Protein AF-A0A534MFQ1-F1 (afdb_monomer_lite)

Sequence (371 aa):
MPVDTELVPIENPSALNVILGQTHFIKTAEDVHEALVGAVPGIHFGVAFCEASGPCLVRVEGNAQDLKSLAAKNALAVGAGHFFIVFLRDAFPINVLRALRDVPEVVTIFAATANPVDVVVAKTPRGRGVLGVVDGERTKGVEGTKEREDRIAFLRKIDFGCPQPNPKAGHPDGWGIACIGAEGEFYVRGPGKATADPRYEEFVRRLARICSPPLLLVAHLRYASKKDTIQEQYSHPFRREVDGRVTFFAHNGEIEGFGLREGKIDTQFIYDRFLDSLGTEARPLPEFKQAVAKAKAAIDTEFPRKVESYTFLMLDGNRLIAHRDARTCVPYYTLHETATEDMRLVCSEVLPTLPGRWRMLRNGEFFEVPS

Radius of gyration: 25.24 Å; chains: 1; bounding box: 67×46×64 Å

Secondary structure (DSSP, 8-state):
---EEEEEEPP-TT--EEEEEE--STTHHHHHHHHHHHHSTT-EEEEEEE--STT--EEEEES-HHHHHHHHHHHHHH--TTEEEEEEESS-HHHHHHHHHHSTT--EEEEEESS-EEEEEEEETTEEEEEEEEESPPP-----HHHHHHHHHHHTT---SS--S--SSS-SS-EEEEEEETTEEEEEEESS-GGG-HHHHHHHHHHHHHPPSSEEEEEEEPPPSSGGG-SGGGPSSEEEEETTEEEEEEEE--BTT---BTTB-HHHHHHHHHHHHH-SSPPPHHHHHHHHHHHHHHHHHHSTTTB-B-EEEEEESSEEEEE--BSS-TTTS--EEEE-SS-EEEESS--TTS-S--EEPPTT-EEEEE-

Structure (mmCIF, N/CA/C/O backbone):
data_AF-A0A534MFQ1-F1
#
_entry.id   AF-A0A534MFQ1-F1
#
loop_
_atom_site.group_PDB
_atom_site.id
_atom_site.type_symbol
_atom_site.label_atom_id
_atom_site.label_alt_id
_atom_site.label_comp_id
_atom_site.label_asym_id
_atom_site.label_entity_id
_atom_site.label_seq_id
_atom_site.pdbx_PDB_ins_code
_atom_site.Cartn_x
_atom_site.Cartn_y
_atom_site.Cartn_z
_atom_site.occupancy
_atom_site.B_iso_or_equiv
_atom_site.auth_seq_id
_atom_site.auth_comp_id
_atom_site.auth_asym_id
_atom_site.auth_atom_id
_atom_site.pdbx_PDB_model_num
ATOM 1 N N . MET A 1 1 ? 40.618 7.845 -23.929 1.00 65.69 1 MET A N 1
ATOM 2 C CA . MET A 1 1 ? 40.328 6.986 -25.098 1.00 65.69 1 MET A CA 1
ATOM 3 C C . MET A 1 1 ? 38.873 7.204 -25.477 1.00 65.69 1 MET A C 1
ATOM 5 O O . MET A 1 1 ? 38.075 7.297 -24.549 1.00 65.69 1 MET A O 1
ATOM 9 N N . PRO A 1 2 ? 38.525 7.349 -26.766 1.00 81.62 2 PRO A N 1
ATOM 10 C CA . PRO A 1 2 ? 37.124 7.373 -27.182 1.00 81.62 2 PRO A CA 1
ATOM 11 C C . PRO A 1 2 ? 36.458 6.038 -26.815 1.00 81.62 2 PRO A C 1
ATOM 13 O O . PRO A 1 2 ? 37.091 4.987 -26.913 1.00 81.62 2 PRO A O 1
ATOM 16 N N . VAL A 1 3 ? 35.212 6.096 -26.347 1.00 87.25 3 VAL A N 1
ATOM 17 C CA . VAL A 1 3 ? 34.389 4.924 -26.021 1.00 87.25 3 VAL A CA 1
ATOM 18 C C . VAL A 1 3 ? 33.304 4.832 -27.086 1.00 87.25 3 VAL A C 1
ATOM 20 O O . VAL A 1 3 ? 32.609 5.819 -27.314 1.00 87.25 3 VAL A O 1
ATOM 23 N N . ASP A 1 4 ? 33.196 3.682 -27.751 1.00 95.19 4 ASP A N 1
ATOM 24 C CA . ASP A 1 4 ? 32.145 3.430 -28.742 1.00 95.19 4 ASP A CA 1
ATOM 25 C C . ASP A 1 4 ? 30.795 3.266 -28.034 1.00 95.19 4 ASP A C 1
ATOM 27 O O . ASP A 1 4 ? 30.721 2.607 -26.991 1.00 95.19 4 ASP A O 1
ATOM 31 N N . THR A 1 5 ? 29.740 3.872 -28.574 1.00 97.25 5 THR A N 1
ATOM 32 C CA . THR A 1 5 ? 28.397 3.837 -27.989 1.00 97.25 5 THR A CA 1
ATOM 33 C C . THR A 1 5 ? 27.366 3.392 -29.012 1.00 97.25 5 THR A C 1
ATOM 35 O O . THR A 1 5 ? 27.445 3.721 -30.192 1.00 97.25 5 THR A O 1
ATOM 38 N N . GLU A 1 6 ? 26.360 2.653 -28.552 1.00 97.38 6 GLU A N 1
ATOM 39 C CA . GLU A 1 6 ? 25.198 2.304 -29.364 1.00 97.38 6 GLU A CA 1
ATOM 40 C C . GLU A 1 6 ? 23.894 2.471 -28.587 1.00 97.38 6 GLU A C 1
ATOM 42 O O . GLU A 1 6 ? 23.881 2.437 -27.355 1.00 97.38 6 GLU A O 1
ATOM 47 N N . LEU A 1 7 ? 22.799 2.625 -29.327 1.00 98.25 7 LEU A N 1
ATOM 48 C CA . LEU A 1 7 ? 21.447 2.596 -28.787 1.00 98.25 7 LEU A CA 1
ATOM 49 C C . LEU A 1 7 ? 20.872 1.196 -28.981 1.00 98.25 7 LEU A C 1
ATOM 51 O O . LEU A 1 7 ? 20.828 0.692 -30.103 1.00 98.25 7 LEU A O 1
ATOM 55 N N . VAL A 1 8 ? 20.443 0.575 -27.885 1.00 98.56 8 VAL A N 1
ATOM 56 C CA . VAL A 1 8 ? 19.755 -0.716 -27.898 1.00 98.56 8 VAL A CA 1
ATOM 57 C C . VAL A 1 8 ? 18.279 -0.482 -27.571 1.00 98.56 8 VAL A C 1
ATOM 59 O O . VAL A 1 8 ? 17.970 -0.221 -26.405 1.00 98.56 8 VAL A O 1
ATOM 62 N N . PRO A 1 9 ? 17.367 -0.563 -28.555 1.00 98.25 9 PRO A N 1
ATOM 63 C CA . PRO A 1 9 ? 15.939 -0.419 -28.306 1.00 98.25 9 PRO A CA 1
ATOM 64 C C . PRO A 1 9 ? 15.411 -1.604 -27.498 1.00 98.25 9 PRO A C 1
ATOM 66 O O . PRO A 1 9 ? 15.711 -2.761 -27.804 1.00 98.25 9 PRO A O 1
ATOM 69 N N . ILE A 1 10 ? 14.602 -1.319 -26.479 1.00 98.50 10 ILE A N 1
ATOM 70 C CA . ILE A 1 10 ? 13.896 -2.352 -25.722 1.00 98.50 10 ILE A CA 1
ATOM 71 C C . ILE A 1 10 ? 12.629 -2.742 -26.479 1.00 98.50 10 ILE A C 1
ATOM 73 O O . ILE A 1 10 ? 11.708 -1.946 -26.664 1.00 98.50 10 ILE A O 1
ATOM 77 N N . GLU A 1 11 ? 12.561 -4.001 -26.896 1.00 97.81 11 GLU A N 1
ATOM 78 C CA . GLU A 1 11 ? 11.373 -4.560 -27.519 1.00 97.81 11 GLU A CA 1
ATOM 79 C C . GLU A 1 11 ? 10.247 -4.700 -26.492 1.00 97.81 11 GLU A C 1
ATOM 81 O O . GLU A 1 11 ? 10.368 -5.442 -25.513 1.00 97.81 11 GLU A O 1
ATOM 86 N N . ASN A 1 12 ? 9.132 -4.014 -26.746 1.00 96.31 12 ASN A N 1
ATOM 87 C CA . ASN A 1 12 ? 7.954 -4.021 -25.884 1.00 96.31 12 ASN A CA 1
ATOM 88 C C . ASN A 1 12 ? 6.653 -3.892 -26.708 1.00 96.31 12 ASN A C 1
ATOM 90 O O . ASN A 1 12 ? 6.006 -2.843 -26.697 1.00 96.31 12 ASN A O 1
ATOM 94 N N . PRO A 1 13 ? 6.260 -4.937 -27.461 1.00 89.44 13 PRO A N 1
ATOM 95 C CA . PRO A 1 13 ? 5.162 -4.853 -28.433 1.00 89.44 13 PRO A CA 1
ATOM 96 C C . PRO A 1 13 ? 3.790 -4.594 -27.797 1.00 89.44 13 PRO A C 1
ATOM 98 O O . PRO A 1 13 ? 2.901 -4.061 -28.454 1.00 89.44 13 PRO A O 1
ATOM 101 N N . SER A 1 14 ? 3.620 -4.953 -26.524 1.00 89.38 14 SER A N 1
ATOM 102 C CA . SER A 1 14 ? 2.355 -4.814 -25.795 1.00 89.38 14 SER A CA 1
ATOM 103 C C . SER A 1 14 ? 2.313 -3.581 -24.887 1.00 89.38 14 SER A C 1
ATOM 105 O O . SER A 1 14 ? 1.421 -3.499 -24.048 1.00 89.38 14 SER A O 1
ATOM 107 N N . ALA A 1 15 ? 3.276 -2.656 -25.020 1.00 93.00 15 ALA A N 1
ATOM 108 C CA . ALA A 1 15 ? 3.396 -1.455 -24.185 1.00 93.00 15 ALA A CA 1
ATOM 109 C C . ALA A 1 15 ? 3.290 -1.760 -22.675 1.00 93.00 15 ALA A C 1
ATOM 111 O O . ALA A 1 15 ? 2.618 -1.064 -21.913 1.00 93.00 15 ALA A O 1
ATOM 112 N N . LEU A 1 16 ? 3.932 -2.850 -22.248 1.00 95.88 16 LEU A N 1
ATOM 113 C CA . LEU A 1 16 ? 3.992 -3.263 -20.850 1.00 95.88 16 LEU A CA 1
ATOM 114 C C . LEU A 1 16 ? 4.840 -2.279 -20.048 1.00 95.88 16 LEU A C 1
ATOM 116 O O . LEU A 1 16 ? 5.741 -1.638 -20.586 1.00 95.88 16 LEU A O 1
ATOM 120 N N . ASN A 1 17 ? 4.618 -2.212 -18.741 1.00 96.69 17 ASN A N 1
ATOM 121 C CA . ASN A 1 17 ? 5.545 -1.490 -17.882 1.00 96.69 17 ASN A CA 1
ATOM 122 C C . ASN A 1 17 ? 6.873 -2.257 -17.799 1.00 96.69 17 ASN A C 1
ATOM 124 O O . ASN A 1 17 ? 6.887 -3.455 -17.508 1.00 96.69 17 ASN A O 1
ATOM 128 N N . VAL A 1 18 ? 7.983 -1.559 -18.025 1.00 98.38 18 VAL A N 1
ATOM 129 C CA . VAL A 1 18 ? 9.346 -2.081 -17.961 1.00 98.38 18 VAL A CA 1
ATOM 130 C C . VAL A 1 18 ? 10.181 -1.278 -16.968 1.00 98.38 18 VAL A C 1
ATOM 132 O O . VAL A 1 18 ? 10.099 -0.052 -16.915 1.00 98.38 18 VAL A O 1
ATOM 135 N N . ILE A 1 19 ? 10.989 -1.971 -16.168 1.00 98.75 19 ILE A N 1
ATOM 136 C CA . ILE A 1 19 ? 11.953 -1.385 -15.234 1.00 98.75 19 ILE A CA 1
ATOM 137 C C . ILE A 1 19 ? 13.342 -1.867 -15.629 1.00 98.75 19 ILE A C 1
ATOM 139 O O . ILE A 1 19 ? 13.549 -3.065 -15.807 1.00 98.75 19 ILE A O 1
ATOM 143 N N . LEU A 1 20 ? 14.283 -0.936 -15.759 1.00 98.62 20 LEU A N 1
ATOM 144 C CA . LEU A 1 20 ? 15.665 -1.196 -16.163 1.00 98.62 20 LEU A CA 1
ATOM 145 C C . LEU A 1 20 ? 16.600 -0.752 -15.046 1.00 98.62 20 LEU A C 1
ATOM 147 O O . LEU A 1 20 ? 16.399 0.321 -14.474 1.00 98.62 20 LEU A O 1
ATOM 151 N N . GLY A 1 21 ? 17.652 -1.511 -14.767 1.00 98.31 21 GLY A N 1
ATOM 152 C CA . GLY A 1 21 ? 18.605 -1.117 -13.740 1.00 98.31 21 GLY A CA 1
ATOM 153 C C . GLY A 1 21 ? 19.905 -1.904 -13.748 1.00 98.31 21 GLY A C 1
ATOM 154 O O . GLY A 1 21 ? 20.187 -2.698 -14.646 1.00 98.31 21 GLY A O 1
ATOM 155 N N . GLN A 1 22 ? 20.703 -1.662 -12.715 1.00 98.50 22 GLN A N 1
ATOM 156 C CA . GLN A 1 22 ? 21.953 -2.348 -12.438 1.00 98.50 22 GLN A CA 1
ATOM 157 C C . GLN A 1 22 ? 21.914 -2.965 -11.043 1.00 98.50 22 GLN A C 1
ATOM 159 O O . GLN A 1 22 ? 21.444 -2.348 -10.086 1.00 98.50 22 GLN A O 1
ATOM 164 N N . THR A 1 23 ? 22.430 -4.183 -10.950 1.00 97.94 23 THR A N 1
ATOM 165 C CA . THR A 1 23 ? 22.475 -4.996 -9.728 1.00 97.94 23 THR A CA 1
ATOM 166 C C . THR A 1 23 ? 23.890 -5.522 -9.478 1.00 97.94 23 THR A C 1
ATOM 168 O O . THR A 1 23 ? 24.857 -5.050 -10.084 1.00 97.94 23 THR A O 1
ATOM 171 N N . HIS A 1 24 ? 24.042 -6.498 -8.590 1.00 97.50 24 HIS A N 1
ATOM 172 C CA . HIS A 1 24 ? 25.192 -7.389 -8.533 1.00 97.50 24 HIS A CA 1
ATOM 173 C C . HIS A 1 24 ? 24.783 -8.724 -7.905 1.00 97.50 24 HIS A C 1
ATOM 175 O O . HIS A 1 24 ? 23.777 -8.791 -7.219 1.00 97.50 24 HIS A O 1
ATOM 181 N N . PHE A 1 25 ? 25.631 -9.752 -8.008 1.00 97.06 25 PHE A N 1
ATOM 182 C CA . PHE A 1 25 ? 25.459 -11.034 -7.304 1.00 97.06 25 PHE A CA 1
ATOM 183 C C . PHE A 1 25 ? 24.241 -11.866 -7.755 1.00 97.06 25 PHE A C 1
ATOM 185 O O . PHE A 1 25 ? 23.192 -11.360 -8.147 1.00 97.06 25 PHE A O 1
ATOM 192 N N . ILE A 1 26 ? 24.396 -13.192 -7.723 1.00 93.31 26 ILE A N 1
ATOM 193 C CA . ILE A 1 26 ? 23.442 -14.127 -8.339 1.00 93.31 26 ILE A CA 1
ATOM 194 C C . ILE A 1 26 ? 22.071 -14.142 -7.644 1.00 93.31 26 ILE A C 1
ATOM 196 O O . ILE A 1 26 ? 21.065 -14.410 -8.297 1.00 93.31 26 ILE A O 1
ATOM 200 N N . LYS A 1 27 ? 22.025 -13.781 -6.353 1.00 93.62 27 LYS A N 1
ATOM 201 C CA . LYS A 1 27 ? 20.793 -13.719 -5.553 1.00 93.62 27 LYS A CA 1
ATOM 202 C C . LYS A 1 27 ? 19.796 -12.662 -6.044 1.00 93.62 27 LYS A C 1
ATOM 204 O O . LYS A 1 27 ? 18.609 -12.797 -5.776 1.00 93.62 27 LYS A O 1
ATOM 209 N N . THR A 1 28 ? 20.243 -11.702 -6.865 1.00 92.12 28 THR A N 1
ATOM 210 C CA . THR A 1 28 ? 19.386 -10.703 -7.530 1.00 92.12 28 THR A CA 1
ATOM 211 C C . THR A 1 28 ? 18.115 -11.312 -8.122 1.00 92.12 28 THR A C 1
ATOM 213 O O . THR A 1 28 ? 17.038 -10.744 -7.971 1.00 92.12 28 THR A O 1
ATOM 216 N N . ALA A 1 29 ? 18.222 -12.447 -8.822 1.00 85.38 29 ALA A N 1
ATOM 217 C CA . ALA A 1 29 ? 17.075 -13.027 -9.518 1.00 85.38 29 ALA A CA 1
ATOM 218 C C . ALA A 1 29 ? 15.968 -13.485 -8.547 1.00 85.38 29 ALA A C 1
ATOM 220 O O . ALA A 1 29 ? 14.789 -13.264 -8.824 1.00 85.38 29 ALA A O 1
ATOM 221 N N . GLU A 1 30 ? 16.350 -14.065 -7.406 1.00 87.69 30 GLU A N 1
ATOM 222 C CA . GLU A 1 30 ? 15.424 -14.520 -6.364 1.00 87.69 30 GLU A CA 1
ATOM 223 C C . GLU A 1 30 ? 14.886 -13.343 -5.539 1.00 87.69 30 GLU A C 1
ATOM 225 O O . GLU A 1 30 ? 13.676 -13.216 -5.378 1.00 87.69 30 GLU A O 1
ATOM 230 N N . ASP A 1 31 ? 15.743 -12.422 -5.096 1.00 91.94 31 ASP A N 1
ATOM 231 C CA . ASP A 1 31 ? 15.312 -11.333 -4.205 1.00 91.94 31 ASP A CA 1
ATOM 232 C C . ASP A 1 31 ? 14.425 -10.316 -4.924 1.00 91.94 31 ASP A C 1
ATOM 234 O O . ASP A 1 31 ? 13.457 -9.812 -4.353 1.00 91.94 31 ASP A O 1
ATOM 238 N N . VAL A 1 32 ? 14.678 -10.065 -6.213 1.00 95.25 32 VAL A N 1
ATOM 239 C CA . VAL A 1 32 ? 13.761 -9.280 -7.047 1.00 95.25 32 VAL A CA 1
ATOM 240 C C . VAL A 1 32 ? 12.427 -10.008 -7.222 1.00 95.25 32 VAL A C 1
ATOM 242 O O . VAL A 1 32 ? 11.381 -9.364 -7.163 1.00 95.25 32 VAL A O 1
ATOM 245 N N . HIS A 1 33 ? 12.422 -11.334 -7.401 1.00 92.81 33 HIS A N 1
ATOM 246 C CA . HIS A 1 33 ? 11.179 -12.105 -7.471 1.00 92.81 33 HIS A CA 1
ATOM 247 C C . HIS A 1 33 ? 10.366 -11.963 -6.179 1.00 92.81 33 HIS A C 1
ATOM 249 O O . HIS A 1 33 ? 9.181 -11.628 -6.231 1.00 92.81 33 HIS A O 1
ATOM 255 N N . GLU A 1 34 ? 10.995 -12.189 -5.025 1.00 85.19 34 GLU A N 1
ATOM 256 C CA . GLU A 1 34 ? 10.347 -12.083 -3.717 1.00 85.19 34 GLU A CA 1
ATOM 257 C C . GLU A 1 34 ? 9.832 -10.665 -3.448 1.00 85.19 34 GLU A C 1
ATOM 259 O O . GLU A 1 34 ? 8.686 -10.497 -3.022 1.00 85.19 34 GLU A O 1
ATOM 264 N N . ALA A 1 35 ? 10.625 -9.637 -3.770 1.00 86.31 35 ALA A N 1
ATOM 265 C CA . ALA A 1 35 ? 10.223 -8.241 -3.628 1.00 86.31 35 ALA A CA 1
ATOM 266 C C . ALA A 1 35 ? 8.979 -7.908 -4.465 1.00 86.31 35 ALA A C 1
ATOM 268 O O . ALA A 1 35 ? 8.087 -7.201 -3.992 1.00 86.31 35 ALA A O 1
ATOM 269 N N . LEU A 1 36 ? 8.889 -8.428 -5.695 1.00 88.75 36 LEU A N 1
ATOM 270 C CA . LEU A 1 36 ? 7.742 -8.203 -6.576 1.00 88.75 36 LEU A CA 1
ATOM 271 C C . LEU A 1 36 ? 6.487 -8.922 -6.068 1.00 88.75 36 LEU A C 1
ATOM 273 O O . LEU A 1 36 ? 5.443 -8.283 -5.921 1.00 88.75 36 LEU A O 1
ATOM 277 N N . VAL A 1 37 ? 6.588 -10.214 -5.735 1.00 84.62 37 VAL A N 1
ATOM 278 C CA . VAL A 1 37 ? 5.458 -11.001 -5.203 1.00 84.62 37 VAL A CA 1
ATOM 279 C C . VAL A 1 37 ? 4.966 -10.446 -3.862 1.00 84.62 37 VAL A C 1
ATOM 281 O O . VAL A 1 37 ? 3.760 -10.426 -3.614 1.00 84.62 37 VAL A O 1
ATOM 284 N N . GLY A 1 38 ? 5.875 -9.967 -3.008 1.00 74.88 38 GLY A N 1
ATOM 285 C CA . GLY A 1 38 ? 5.539 -9.356 -1.722 1.00 74.88 38 GLY A CA 1
ATOM 286 C C . GLY A 1 38 ? 4.930 -7.954 -1.830 1.00 74.88 38 GLY A C 1
ATOM 287 O O . GLY A 1 38 ? 4.204 -7.534 -0.929 1.00 74.88 38 GLY A O 1
ATOM 288 N N . ALA A 1 39 ? 5.200 -7.223 -2.917 1.00 79.12 39 ALA A N 1
ATOM 289 C CA . ALA A 1 39 ? 4.671 -5.876 -3.124 1.00 79.12 39 ALA A CA 1
ATOM 290 C C . ALA A 1 39 ? 3.225 -5.877 -3.644 1.00 79.12 39 ALA A C 1
ATOM 292 O O . ALA A 1 39 ? 2.405 -5.078 -3.183 1.00 79.12 39 ALA A O 1
ATOM 293 N N . VAL A 1 40 ? 2.909 -6.759 -4.598 1.00 76.12 40 VAL A N 1
ATOM 294 C CA . VAL A 1 40 ? 1.587 -6.838 -5.234 1.00 76.12 40 VAL A CA 1
ATOM 295 C C . VAL A 1 40 ? 1.166 -8.307 -5.365 1.00 76.12 40 VAL A C 1
ATOM 297 O O . VAL A 1 40 ? 1.701 -9.029 -6.208 1.00 76.12 40 VAL A O 1
ATOM 300 N N . PRO A 1 41 ? 0.190 -8.780 -4.571 1.00 73.00 41 PRO A N 1
ATOM 301 C CA . PRO A 1 41 ? -0.329 -10.135 -4.716 1.00 73.00 41 PRO A CA 1
ATOM 302 C C . PRO A 1 41 ? -0.920 -10.373 -6.106 1.00 73.00 41 PRO A C 1
ATOM 304 O O . PRO A 1 41 ? -1.674 -9.554 -6.620 1.00 73.00 41 PRO A O 1
ATOM 307 N N . GLY A 1 42 ? -0.578 -11.507 -6.718 1.00 77.50 42 GLY A N 1
ATOM 308 C CA . GLY A 1 42 ? -1.062 -11.859 -8.057 1.00 77.50 42 GLY A CA 1
ATOM 309 C C . GLY A 1 42 ? -0.401 -11.096 -9.211 1.00 77.50 42 GLY A C 1
ATOM 310 O O . GLY A 1 42 ? -0.829 -11.271 -10.347 1.00 77.50 42 GLY A O 1
ATOM 311 N N . ILE A 1 43 ? 0.640 -10.295 -8.952 1.00 86.12 43 ILE A N 1
ATOM 312 C CA . ILE A 1 43 ? 1.407 -9.606 -9.999 1.00 86.12 43 ILE A CA 1
ATOM 313 C C . ILE A 1 43 ? 1.945 -10.584 -11.040 1.00 86.12 43 ILE A C 1
ATOM 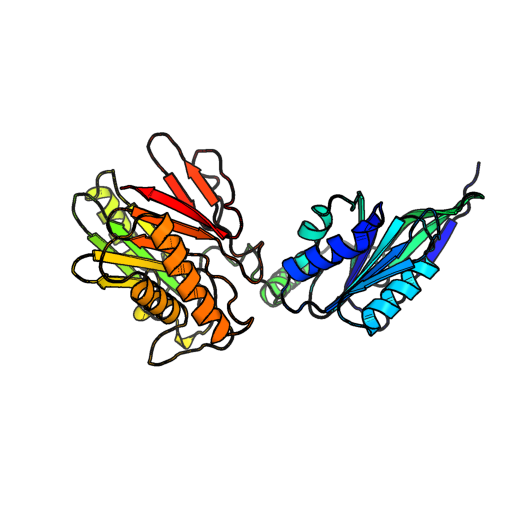315 O O . ILE A 1 43 ? 2.481 -11.628 -10.679 1.00 86.12 43 ILE A O 1
ATOM 319 N N . HIS A 1 44 ? 1.871 -10.226 -12.320 1.00 92.75 44 HIS A N 1
ATOM 320 C CA . HIS A 1 44 ? 2.495 -10.985 -13.400 1.00 92.75 44 HIS A CA 1
ATOM 321 C C . HIS A 1 44 ? 3.778 -10.290 -13.844 1.00 92.75 44 HIS A C 1
ATOM 323 O O . HIS A 1 44 ? 3.756 -9.124 -14.239 1.00 92.75 44 HIS A O 1
ATOM 329 N N . PHE A 1 45 ? 4.905 -10.997 -13.804 1.00 97.69 45 PHE A N 1
ATOM 330 C CA . PHE A 1 45 ? 6.187 -10.419 -14.194 1.00 97.69 45 PHE A CA 1
ATOM 331 C C . PHE A 1 45 ? 7.178 -11.442 -14.748 1.00 97.69 45 PHE A C 1
ATOM 333 O O . PHE A 1 45 ? 7.072 -12.653 -14.527 1.00 97.69 45 PHE A O 1
ATOM 340 N N . GLY A 1 46 ? 8.176 -10.912 -15.450 1.00 98.00 46 GLY A N 1
ATOM 341 C CA . GLY A 1 46 ? 9.405 -11.608 -15.807 1.00 98.00 46 GLY A CA 1
ATOM 342 C C . GLY A 1 46 ? 10.603 -10.711 -15.524 1.00 98.00 46 GLY A C 1
ATOM 343 O O . GLY A 1 46 ? 10.601 -9.546 -15.921 1.00 98.00 46 GLY A O 1
ATOM 344 N N . VAL A 1 47 ? 11.612 -11.248 -14.840 1.00 97.75 47 VAL A N 1
ATOM 345 C CA . VAL A 1 47 ? 12.894 -10.589 -14.579 1.00 97.75 47 VAL A CA 1
ATOM 346 C C . VAL A 1 47 ? 14.008 -11.327 -15.309 1.00 97.75 47 VAL A C 1
ATOM 348 O O . VAL A 1 47 ? 14.034 -12.557 -15.339 1.00 97.75 47 VAL A O 1
ATOM 351 N N . ALA A 1 48 ? 14.942 -10.574 -15.879 1.00 98.31 48 ALA A N 1
ATOM 352 C CA . ALA A 1 48 ? 16.191 -11.099 -16.401 1.00 98.31 48 ALA A CA 1
ATOM 353 C C . ALA A 1 48 ? 17.379 -10.292 -15.869 1.00 98.31 48 ALA A C 1
ATOM 355 O O . ALA A 1 48 ? 17.326 -9.065 -15.823 1.00 98.31 48 ALA A O 1
ATOM 356 N N . PHE A 1 49 ? 18.444 -10.990 -15.484 1.00 97.38 49 PHE A N 1
ATOM 357 C CA . PHE A 1 49 ? 19.673 -10.443 -14.913 1.00 97.38 49 PHE A CA 1
ATOM 358 C C . PHE A 1 49 ? 20.891 -10.985 -15.666 1.00 97.38 49 PHE A C 1
ATOM 360 O O . PHE A 1 49 ? 21.041 -12.196 -15.823 1.00 97.38 49 PHE A O 1
ATOM 367 N N . CYS A 1 50 ? 21.778 -10.100 -16.110 1.00 98.12 50 CYS A N 1
ATOM 368 C CA . CYS A 1 50 ? 23.016 -10.457 -16.794 1.00 98.12 50 CYS A CA 1
ATOM 369 C C . CYS A 1 50 ? 24.126 -10.761 -15.779 1.00 98.12 50 CYS A C 1
ATOM 371 O O . CYS A 1 50 ? 24.775 -9.846 -15.269 1.00 98.12 50 CYS A O 1
ATOM 373 N N . GLU A 1 51 ? 24.394 -12.036 -15.506 1.00 97.81 51 GLU A N 1
ATOM 374 C CA . GLU A 1 51 ? 25.547 -12.437 -14.697 1.00 97.81 51 GLU A CA 1
ATOM 375 C C . GLU A 1 51 ? 26.849 -11.929 -15.347 1.00 97.81 51 GLU A C 1
ATOM 377 O O . GLU A 1 51 ? 27.081 -12.148 -16.535 1.00 97.81 51 GLU A O 1
ATOM 382 N N . ALA A 1 52 ? 27.692 -11.214 -14.595 1.00 97.19 52 ALA A N 1
ATOM 383 C CA . ALA A 1 52 ? 28.870 -10.535 -15.156 1.00 97.19 52 ALA A CA 1
ATOM 384 C C . ALA A 1 52 ? 30.189 -11.304 -14.978 1.00 97.19 52 ALA A C 1
ATOM 386 O O . ALA A 1 52 ? 31.255 -10.791 -15.322 1.00 97.19 52 ALA A O 1
ATOM 387 N N . SER A 1 53 ? 30.145 -12.502 -14.398 1.00 94.81 53 SER A N 1
ATOM 388 C CA . SER A 1 53 ? 31.314 -13.351 -14.175 1.00 94.81 53 SER A CA 1
ATOM 389 C C . SER A 1 53 ? 30.937 -14.834 -14.213 1.00 94.81 53 SER A C 1
ATOM 391 O O . SER A 1 53 ? 29.763 -15.192 -14.299 1.00 94.81 53 SER A O 1
ATOM 393 N N . GLY A 1 54 ? 31.938 -15.718 -14.189 1.00 94.75 54 GLY A N 1
ATOM 394 C CA . GLY A 1 54 ? 31.701 -17.159 -14.252 1.00 94.75 54 GLY A CA 1
ATOM 395 C C . GLY A 1 54 ? 31.078 -17.568 -15.596 1.00 94.75 54 GLY A C 1
ATOM 396 O O . GLY A 1 54 ? 31.669 -17.263 -16.632 1.00 94.75 54 GLY A O 1
ATOM 397 N N . PRO A 1 55 ? 29.920 -18.256 -15.610 1.00 95.94 55 PRO A N 1
ATOM 398 C CA . PRO A 1 55 ? 29.232 -18.644 -16.845 1.00 95.94 55 PRO A CA 1
ATOM 399 C C . PRO A 1 55 ? 28.723 -17.473 -17.698 1.00 95.94 55 PRO A C 1
ATOM 401 O O . PRO A 1 55 ? 28.446 -17.678 -18.878 1.00 95.94 55 PRO A O 1
ATOM 404 N N . CYS A 1 56 ? 28.579 -16.274 -17.116 1.00 96.75 56 CYS A N 1
ATOM 405 C CA . CYS A 1 56 ? 28.069 -15.072 -17.784 1.00 96.75 56 CYS A CA 1
ATOM 406 C C . CYS A 1 56 ? 26.704 -15.283 -18.469 1.00 96.75 56 CYS A C 1
ATOM 408 O O . CYS A 1 56 ? 26.489 -14.864 -19.609 1.00 96.75 56 CYS A O 1
ATOM 410 N N . LEU A 1 57 ? 25.786 -15.974 -17.786 1.00 98.00 57 LEU A N 1
ATOM 411 C CA . LEU A 1 57 ? 24.458 -16.285 -18.312 1.00 98.00 57 LEU A CA 1
ATOM 412 C C . LEU A 1 57 ? 23.431 -15.213 -17.933 1.00 98.00 57 LEU A C 1
ATOM 414 O O . LEU A 1 57 ? 23.480 -14.620 -16.855 1.00 98.00 57 LEU A O 1
ATOM 418 N N . VAL A 1 58 ? 22.424 -15.032 -18.789 1.00 98.19 58 VAL A N 1
ATOM 419 C CA . VAL A 1 58 ? 21.207 -14.312 -18.401 1.00 98.19 58 VAL A CA 1
ATOM 420 C C . VAL A 1 58 ? 20.388 -15.222 -17.485 1.00 98.19 58 VAL A C 1
ATOM 422 O O . VAL A 1 58 ? 19.892 -16.266 -17.909 1.00 98.19 58 VAL A O 1
ATOM 425 N N . ARG A 1 59 ? 20.264 -14.843 -16.214 1.00 97.81 59 ARG A N 1
ATOM 426 C CA . ARG A 1 59 ? 19.414 -15.510 -15.220 1.00 97.81 59 ARG A CA 1
ATOM 427 C C . ARG A 1 59 ? 18.004 -14.959 -15.337 1.00 97.81 59 ARG A C 1
ATOM 429 O O . ARG A 1 59 ? 17.845 -13.755 -15.506 1.00 97.81 59 ARG A O 1
ATOM 436 N N . VAL A 1 60 ? 16.995 -15.825 -15.286 1.00 97.81 60 VAL A N 1
ATOM 437 C CA . VAL A 1 60 ? 15.614 -15.445 -15.606 1.00 97.81 60 VAL A CA 1
ATOM 438 C C . VAL A 1 60 ? 14.656 -16.023 -14.581 1.00 97.81 60 VAL A C 1
ATOM 440 O O . VAL A 1 60 ? 14.524 -17.240 -14.475 1.00 97.81 60 VAL A O 1
ATOM 443 N N . GLU A 1 61 ? 13.915 -15.151 -13.911 1.00 96.50 61 GLU A N 1
ATOM 444 C CA . GLU A 1 61 ? 12.895 -15.520 -12.932 1.00 96.50 61 GLU A CA 1
ATOM 445 C C . GLU A 1 61 ? 11.557 -14.846 -13.233 1.00 96.50 61 GLU A C 1
ATOM 447 O O . GLU A 1 61 ? 11.455 -13.969 -14.090 1.00 96.50 61 GLU A O 1
ATOM 452 N N . GLY A 1 62 ? 10.499 -15.301 -12.569 1.00 95.38 62 GLY A N 1
ATOM 453 C CA . GLY A 1 62 ? 9.160 -14.721 -12.683 1.00 95.38 62 GLY A CA 1
ATOM 454 C C . GLY A 1 62 ? 8.070 -15.772 -12.827 1.00 95.38 62 GLY A C 1
ATOM 455 O O . GLY A 1 62 ? 8.344 -16.972 -12.883 1.00 95.38 62 GLY A O 1
ATOM 456 N N . ASN A 1 63 ? 6.827 -15.310 -12.890 1.00 93.75 63 ASN A N 1
ATOM 457 C CA . ASN A 1 63 ? 5.631 -16.153 -12.864 1.00 93.75 63 ASN A CA 1
ATOM 458 C C . ASN A 1 63 ? 4.802 -16.101 -14.161 1.00 93.75 63 ASN A C 1
ATOM 460 O O . ASN A 1 63 ? 3.794 -16.797 -14.263 1.00 93.75 63 ASN A O 1
ATOM 464 N N . ALA A 1 64 ? 5.244 -15.341 -15.167 1.00 94.62 64 ALA A N 1
ATOM 465 C CA . ALA A 1 64 ? 4.645 -15.309 -16.499 1.00 94.62 64 ALA A CA 1
ATOM 466 C C . ALA A 1 64 ? 5.694 -15.659 -17.566 1.00 94.62 64 ALA A C 1
ATOM 468 O O . ALA A 1 64 ? 6.658 -14.922 -17.780 1.00 94.62 64 ALA A O 1
ATOM 469 N N . GLN A 1 65 ? 5.524 -16.805 -18.231 1.00 97.56 65 GLN A N 1
ATOM 470 C CA . GLN A 1 65 ? 6.538 -17.365 -19.133 1.00 97.56 65 GLN A CA 1
ATOM 471 C C . GLN A 1 65 ? 6.860 -16.454 -20.326 1.00 97.56 65 GLN A C 1
ATOM 473 O O . GLN A 1 65 ? 8.014 -16.345 -20.731 1.00 97.56 65 GLN A O 1
ATOM 478 N N . ASP A 1 66 ? 5.858 -15.778 -20.875 1.00 97.62 66 ASP A N 1
ATOM 479 C CA . ASP A 1 66 ? 6.029 -14.840 -21.978 1.00 97.62 66 ASP A CA 1
ATOM 480 C C . ASP A 1 66 ? 6.792 -13.576 -21.551 1.00 97.62 66 ASP A C 1
ATOM 482 O O . ASP A 1 66 ? 7.674 -13.116 -22.279 1.00 97.62 66 ASP A O 1
ATOM 486 N N . LEU A 1 67 ? 6.548 -13.078 -20.334 1.00 98.12 67 LEU A N 1
ATOM 487 C CA . LEU A 1 67 ? 7.315 -11.973 -19.753 1.00 98.12 67 LEU A CA 1
ATOM 488 C C . LEU A 1 67 ? 8.762 -12.377 -19.442 1.00 98.12 67 LEU A C 1
ATOM 490 O O . LEU A 1 67 ? 9.675 -11.589 -19.680 1.00 98.12 67 LEU A O 1
ATOM 494 N N . LYS A 1 68 ? 8.996 -13.612 -18.973 1.00 98.5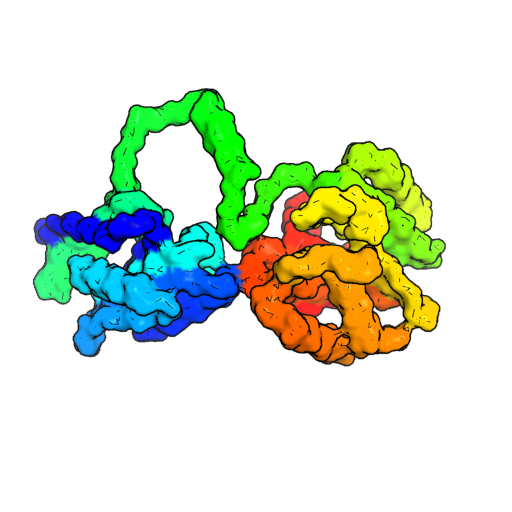0 68 LYS A N 1
ATOM 495 C CA . LYS A 1 68 ? 10.348 -14.171 -18.778 1.00 98.50 68 LYS A CA 1
ATOM 496 C C . LYS A 1 68 ? 11.131 -14.187 -20.086 1.00 98.50 68 LYS A C 1
ATOM 498 O O . LYS A 1 68 ? 12.267 -13.718 -20.135 1.00 98.50 68 LYS A O 1
ATOM 503 N N . SER A 1 69 ? 10.523 -14.698 -21.156 1.00 98.44 69 SER A N 1
ATOM 504 C CA . SER A 1 69 ? 11.147 -14.732 -22.480 1.00 98.44 69 SER A CA 1
ATOM 505 C C . SER A 1 69 ? 11.426 -13.328 -23.024 1.00 98.44 69 SER A C 1
ATOM 507 O O . SER A 1 69 ? 12.506 -13.097 -23.570 1.00 98.44 69 SER A O 1
ATOM 509 N N . LEU A 1 70 ? 10.503 -12.381 -22.830 1.00 98.56 70 LEU A N 1
ATOM 510 C CA . LEU A 1 70 ? 10.684 -10.988 -23.241 1.00 98.56 70 LEU A CA 1
ATOM 511 C C . LEU A 1 70 ? 11.820 -10.296 -22.470 1.00 98.56 70 LEU A C 1
ATOM 513 O O . LEU A 1 70 ? 12.660 -9.629 -23.079 1.00 98.56 70 LEU A O 1
ATOM 517 N N . ALA A 1 71 ? 11.883 -10.489 -21.150 1.00 98.50 71 ALA A N 1
ATOM 518 C CA . ALA A 1 71 ? 12.956 -9.972 -20.304 1.00 98.50 71 ALA A CA 1
ATOM 519 C C . ALA A 1 71 ? 14.315 -10.545 -20.729 1.00 98.50 71 ALA A C 1
ATOM 521 O O . ALA A 1 71 ? 15.261 -9.792 -20.946 1.00 98.50 71 ALA A O 1
ATOM 522 N N . ALA A 1 72 ? 14.399 -11.864 -20.925 1.00 98.62 72 ALA A N 1
ATOM 523 C CA . ALA A 1 72 ? 15.631 -12.544 -21.318 1.00 98.62 72 ALA A CA 1
ATOM 524 C C . ALA A 1 72 ? 16.160 -12.054 -22.672 1.00 98.62 72 ALA A C 1
ATOM 526 O O . ALA A 1 72 ? 17.350 -11.766 -22.805 1.00 98.62 72 ALA A O 1
ATOM 527 N N . LYS A 1 73 ? 15.268 -11.915 -23.663 1.00 98.62 73 LYS A N 1
ATOM 528 C CA . LYS A 1 73 ? 15.612 -11.416 -24.999 1.00 98.62 73 LYS A CA 1
ATOM 529 C C . LYS A 1 73 ? 16.217 -10.011 -24.931 1.00 98.62 73 LYS A C 1
ATOM 531 O O . LYS A 1 73 ? 17.281 -9.773 -25.498 1.00 98.62 73 LYS A O 1
ATOM 536 N N . ASN A 1 74 ? 15.562 -9.103 -24.211 1.00 98.81 74 ASN A N 1
ATOM 537 C CA . ASN A 1 74 ? 16.018 -7.723 -24.063 1.00 98.81 74 ASN A CA 1
ATOM 538 C C . ASN A 1 74 ? 17.310 -7.612 -23.237 1.00 98.81 74 ASN A C 1
ATOM 540 O O . ASN A 1 74 ? 18.218 -6.876 -23.618 1.00 98.81 74 ASN A O 1
ATOM 544 N N . ALA A 1 75 ? 17.441 -8.377 -22.149 1.00 98.56 75 ALA A N 1
ATOM 545 C CA . ALA A 1 75 ? 18.667 -8.428 -21.352 1.00 98.56 75 ALA A CA 1
ATOM 546 C C . ALA A 1 75 ? 19.870 -8.877 -22.193 1.00 98.56 75 ALA A C 1
ATOM 548 O O . ALA A 1 75 ? 20.937 -8.264 -22.126 1.00 98.56 75 ALA A O 1
ATOM 549 N N . LEU A 1 76 ? 19.681 -9.901 -23.031 1.00 98.38 76 LEU A N 1
ATOM 550 C CA . LEU A 1 76 ? 20.714 -10.396 -23.935 1.00 98.38 76 LEU A CA 1
ATOM 551 C C . LEU A 1 76 ? 21.092 -9.360 -25.005 1.00 98.38 76 LEU A C 1
ATOM 553 O O . LEU A 1 76 ? 22.275 -9.200 -25.295 1.00 98.38 76 LEU A O 1
ATOM 557 N N . ALA A 1 77 ? 20.111 -8.634 -25.554 1.00 98.50 77 ALA A N 1
ATOM 558 C CA . ALA A 1 77 ? 20.354 -7.563 -26.522 1.00 98.50 77 ALA A CA 1
ATOM 559 C C . ALA A 1 77 ? 21.160 -6.400 -25.913 1.00 98.50 77 ALA A C 1
ATOM 561 O O . ALA A 1 77 ? 22.098 -5.897 -26.532 1.00 98.50 77 ALA A O 1
ATOM 562 N N . VAL A 1 78 ? 20.846 -5.998 -24.675 1.00 98.56 78 VAL A N 1
ATOM 563 C CA . VAL A 1 78 ? 21.632 -4.988 -23.949 1.00 98.56 78 VAL A CA 1
ATOM 564 C C . VAL A 1 78 ? 23.028 -5.524 -23.637 1.00 98.56 78 VAL A C 1
ATOM 566 O O . VAL A 1 78 ? 24.015 -4.819 -23.858 1.00 98.56 78 VAL A O 1
ATOM 569 N N . GLY A 1 79 ? 23.133 -6.766 -23.157 1.00 97.81 79 GLY A N 1
ATOM 570 C CA . GLY A 1 79 ? 24.391 -7.503 -23.013 1.00 97.81 79 GLY A CA 1
ATOM 571 C C . GLY A 1 79 ? 25.409 -6.875 -22.053 1.00 97.81 79 GLY A C 1
ATOM 572 O O . GLY A 1 79 ? 26.599 -7.171 -22.142 1.00 97.81 79 GLY A O 1
ATOM 573 N N . ALA A 1 80 ? 24.978 -5.967 -21.175 1.00 98.31 80 ALA A N 1
ATOM 574 C CA . ALA A 1 80 ? 25.833 -5.325 -20.182 1.00 98.31 80 ALA A CA 1
ATOM 575 C C . ALA A 1 80 ? 25.864 -6.144 -18.886 1.00 98.31 80 ALA A C 1
ATOM 577 O O . ALA A 1 80 ? 24.826 -6.590 -18.397 1.00 98.31 80 ALA A O 1
ATOM 578 N N . GLY A 1 81 ? 27.058 -6.338 -18.322 1.00 98.19 81 GLY A N 1
ATOM 579 C CA . GLY A 1 81 ? 27.226 -7.090 -17.079 1.00 98.19 81 GLY A CA 1
ATOM 580 C C . GLY A 1 81 ? 26.461 -6.442 -15.924 1.00 98.19 81 GLY A C 1
ATOM 581 O O . GLY A 1 81 ? 26.504 -5.226 -15.751 1.00 98.19 81 GLY A O 1
ATOM 582 N N . HIS A 1 82 ? 25.762 -7.263 -15.146 1.00 98.50 82 HIS A N 1
ATOM 583 C CA . HIS A 1 82 ? 24.882 -6.877 -14.042 1.00 98.50 82 HIS A CA 1
ATOM 584 C C . HIS A 1 82 ? 23.702 -5.960 -14.396 1.00 98.50 82 HIS A C 1
ATOM 586 O O . HIS A 1 82 ? 23.031 -5.428 -13.508 1.00 98.50 82 HIS A O 1
ATOM 592 N N . PHE A 1 83 ? 23.408 -5.787 -15.681 1.00 98.62 83 PHE A N 1
ATOM 593 C CA . PHE A 1 83 ? 22.144 -5.206 -16.097 1.00 98.62 83 PHE A CA 1
ATOM 594 C C . PHE A 1 83 ? 20.990 -6.124 -15.694 1.00 98.62 83 PHE A C 1
ATOM 596 O O . PHE A 1 83 ? 21.094 -7.347 -15.818 1.00 98.62 83 PHE A O 1
ATOM 603 N N . PHE A 1 84 ? 19.886 -5.541 -15.240 1.00 98.50 84 PHE A N 1
ATOM 604 C CA . PHE A 1 84 ? 18.642 -6.272 -15.058 1.00 98.50 84 PHE A CA 1
ATOM 605 C C . PHE A 1 84 ? 17.461 -5.520 -15.666 1.00 98.50 84 PHE A C 1
ATOM 607 O O . PHE A 1 84 ? 17.460 -4.291 -15.777 1.00 98.50 84 PHE A O 1
ATOM 614 N N . ILE A 1 85 ? 16.451 -6.289 -16.053 1.00 98.69 85 ILE A N 1
ATOM 615 C CA . ILE A 1 85 ? 15.212 -5.813 -16.656 1.00 98.69 85 ILE A CA 1
ATOM 616 C C . ILE A 1 85 ? 14.034 -6.580 -16.069 1.00 98.69 85 ILE A C 1
ATOM 618 O O . ILE A 1 85 ? 14.096 -7.799 -15.916 1.00 98.69 85 ILE A O 1
ATOM 622 N N . VAL A 1 86 ? 12.958 -5.862 -15.761 1.00 98.50 86 VAL A N 1
ATOM 623 C CA . VAL A 1 86 ? 11.693 -6.418 -15.277 1.00 98.50 86 VAL A CA 1
ATOM 624 C C . VAL A 1 86 ? 10.572 -5.940 -16.185 1.00 98.50 86 VAL A C 1
ATOM 626 O O . VAL A 1 86 ? 10.407 -4.736 -16.357 1.00 98.50 86 VAL A O 1
ATOM 629 N N . PHE A 1 87 ? 9.775 -6.860 -16.719 1.00 98.50 87 PHE A N 1
ATOM 630 C CA . PHE A 1 87 ? 8.488 -6.542 -17.339 1.00 98.50 87 PHE A CA 1
ATOM 631 C C . PHE A 1 87 ? 7.352 -6.877 -16.383 1.00 98.50 87 PHE A C 1
ATOM 633 O O . PHE A 1 87 ? 7.362 -7.942 -15.767 1.00 98.50 87 PHE A O 1
ATOM 640 N N . LEU A 1 88 ? 6.366 -5.987 -16.300 1.00 96.31 88 LEU A N 1
ATOM 641 C CA . LEU A 1 88 ? 5.190 -6.110 -15.445 1.00 96.31 88 LEU A CA 1
ATOM 642 C C . LEU A 1 88 ? 3.917 -6.134 -16.293 1.00 96.31 88 LEU A C 1
ATOM 644 O O . LEU A 1 88 ? 3.768 -5.361 -17.243 1.00 96.31 88 LEU A O 1
ATOM 648 N N . ARG A 1 89 ? 2.967 -6.975 -15.894 1.00 90.56 89 ARG A N 1
ATOM 649 C CA . ARG A 1 89 ? 1.578 -6.965 -16.354 1.00 90.56 89 ARG A CA 1
ATOM 650 C C . ARG A 1 89 ? 0.663 -6.849 -15.136 1.00 90.56 89 ARG A C 1
ATOM 652 O O . ARG A 1 89 ? 0.978 -7.377 -14.072 1.00 90.56 89 ARG A O 1
ATOM 659 N N . ASP A 1 90 ? -0.440 -6.124 -15.306 1.00 79.88 90 ASP A N 1
ATOM 660 C CA . ASP A 1 90 ? -1.457 -5.877 -14.270 1.00 79.88 90 ASP A CA 1
ATOM 661 C C . ASP A 1 90 ? -0.921 -5.152 -13.018 1.00 79.88 90 ASP A C 1
ATOM 663 O O . ASP A 1 90 ? -1.538 -5.173 -11.959 1.00 79.88 90 ASP A O 1
ATOM 667 N N . ALA A 1 91 ? 0.229 -4.481 -13.138 1.00 85.75 91 ALA A N 1
ATOM 668 C CA . ALA A 1 91 ? 0.822 -3.648 -12.098 1.00 85.75 91 ALA A CA 1
ATOM 669 C C . ALA A 1 91 ? 1.575 -2.461 -12.713 1.00 85.75 91 ALA A C 1
ATOM 671 O O . ALA A 1 91 ? 2.071 -2.523 -13.847 1.00 85.75 91 ALA A O 1
ATOM 672 N N . PHE A 1 92 ? 1.695 -1.381 -11.944 1.00 88.56 92 PHE A N 1
ATOM 673 C CA . PHE A 1 92 ? 2.478 -0.204 -12.302 1.00 88.56 92 PHE A CA 1
ATOM 674 C C . PHE A 1 92 ? 3.821 -0.196 -11.560 1.00 88.56 92 PHE A C 1
ATOM 676 O O . PHE A 1 92 ? 3.903 -0.639 -10.412 1.00 88.56 92 PHE A O 1
ATOM 683 N N . PRO A 1 93 ? 4.884 0.393 -12.141 1.00 93.44 93 PRO A N 1
ATOM 684 C CA . PRO A 1 93 ? 6.175 0.502 -11.472 1.00 93.44 93 PRO A CA 1
ATOM 685 C C . PRO A 1 93 ? 6.085 1.178 -10.102 1.00 93.44 93 PRO A C 1
ATOM 687 O O . PRO A 1 93 ? 6.775 0.780 -9.168 1.00 93.44 93 PRO A O 1
ATOM 690 N N . ILE A 1 94 ? 5.184 2.152 -9.934 1.00 87.44 94 ILE A N 1
ATOM 691 C CA . ILE A 1 94 ? 4.970 2.834 -8.649 1.00 87.44 94 ILE A CA 1
ATOM 692 C C . ILE A 1 94 ? 4.536 1.890 -7.518 1.00 87.44 94 ILE A C 1
ATOM 694 O O . ILE A 1 94 ? 4.773 2.213 -6.356 1.00 87.44 94 ILE A O 1
ATOM 698 N N . ASN A 1 95 ? 3.953 0.726 -7.832 1.00 82.75 95 ASN A N 1
ATOM 699 C CA . ASN A 1 95 ? 3.577 -0.269 -6.831 1.00 82.75 95 ASN A CA 1
ATOM 700 C C . ASN A 1 95 ? 4.798 -1.035 -6.284 1.00 82.75 95 ASN A C 1
ATOM 702 O O . ASN A 1 95 ? 4.748 -1.519 -5.158 1.00 82.75 95 ASN A O 1
ATOM 706 N N . VAL A 1 96 ? 5.895 -1.126 -7.048 1.00 89.81 96 VAL A N 1
ATOM 707 C CA . VAL A 1 96 ? 7.029 -2.024 -6.747 1.00 89.81 96 VAL A CA 1
ATOM 708 C C . VAL A 1 96 ? 8.385 -1.327 -6.611 1.00 89.81 96 VAL A C 1
ATOM 710 O O . VAL A 1 96 ? 9.304 -1.881 -6.015 1.00 89.81 96 VAL A O 1
ATOM 713 N N . LEU A 1 97 ? 8.536 -0.095 -7.112 1.00 93.19 97 LEU A N 1
ATOM 714 C CA . LEU A 1 97 ? 9.830 0.599 -7.178 1.00 93.19 97 LEU A CA 1
ATOM 715 C C . LEU A 1 97 ? 10.504 0.810 -5.818 1.00 93.19 97 LEU A C 1
ATOM 717 O O . LEU A 1 97 ? 11.728 0.878 -5.771 1.00 93.19 97 LEU A O 1
ATOM 721 N N . ARG A 1 98 ? 9.742 0.934 -4.723 1.00 87.88 98 ARG A N 1
ATOM 722 C CA . ARG A 1 98 ? 10.329 1.014 -3.373 1.00 87.88 98 ARG A CA 1
ATOM 723 C C . ARG A 1 98 ? 10.914 -0.329 -2.952 1.00 87.88 98 ARG A C 1
ATOM 725 O O . ARG A 1 98 ? 12.096 -0.381 -2.654 1.00 87.88 98 ARG A O 1
ATOM 732 N N . ALA A 1 99 ? 10.121 -1.398 -3.046 1.00 84.94 99 ALA A N 1
ATOM 733 C CA . ALA A 1 99 ? 10.567 -2.749 -2.717 1.00 84.94 99 ALA A CA 1
ATOM 734 C C . ALA A 1 99 ? 11.806 -3.151 -3.532 1.00 84.94 99 ALA A C 1
ATOM 736 O O . ALA A 1 99 ? 12.760 -3.663 -2.968 1.00 84.94 99 ALA A O 1
ATOM 737 N N . LEU A 1 100 ? 11.840 -2.827 -4.831 1.00 93.62 100 LEU A N 1
ATOM 738 C CA . LEU A 1 100 ? 13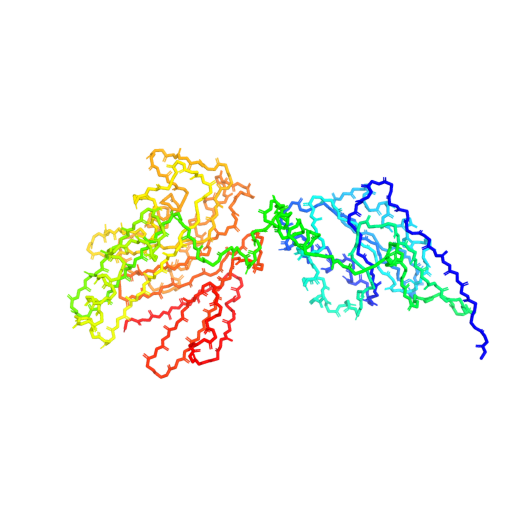.014 -3.070 -5.676 1.00 93.62 100 LEU A CA 1
ATOM 739 C C . LEU A 1 100 ? 14.258 -2.291 -5.231 1.00 93.62 100 LEU A C 1
ATOM 741 O O . LEU A 1 100 ? 15.358 -2.807 -5.353 1.00 93.62 100 LEU A O 1
ATOM 745 N N . ARG A 1 101 ? 14.116 -1.057 -4.736 1.00 91.44 101 ARG A N 1
ATOM 746 C CA . ARG A 1 101 ? 15.259 -0.273 -4.227 1.00 91.44 101 ARG A CA 1
ATOM 747 C C . ARG A 1 101 ? 15.760 -0.765 -2.873 1.00 91.44 101 ARG A C 1
ATOM 749 O O . ARG A 1 101 ? 16.905 -0.491 -2.538 1.00 91.44 101 ARG A O 1
ATOM 756 N N . ASP A 1 102 ? 14.908 -1.450 -2.120 1.00 91.50 102 ASP A N 1
ATOM 757 C CA . ASP A 1 102 ? 15.256 -2.036 -0.827 1.00 91.50 102 ASP A CA 1
ATOM 758 C C . ASP A 1 102 ? 15.921 -3.421 -0.977 1.00 91.50 102 ASP A C 1
ATOM 760 O O . ASP A 1 102 ? 16.458 -3.942 0.001 1.00 91.50 102 ASP A O 1
ATOM 764 N N . VAL A 1 103 ? 15.926 -4.009 -2.185 1.00 92.88 103 VAL A N 1
ATOM 765 C CA . VAL A 1 103 ? 16.704 -5.222 -2.488 1.00 92.88 103 VAL A CA 1
ATOM 766 C C . VAL A 1 103 ? 18.201 -4.889 -2.387 1.00 92.88 103 VAL A C 1
ATOM 768 O O . VAL A 1 103 ? 18.666 -4.023 -3.134 1.00 92.88 103 VAL A O 1
ATOM 771 N N . PRO A 1 104 ? 18.977 -5.565 -1.516 1.00 93.88 104 PRO A N 1
ATOM 772 C CA . PRO A 1 104 ? 20.375 -5.211 -1.250 1.00 93.88 104 PRO A CA 1
ATOM 773 C C . PRO A 1 104 ? 21.282 -5.209 -2.486 1.00 93.88 104 PRO A C 1
ATOM 775 O O . PRO A 1 104 ? 22.230 -4.431 -2.561 1.00 93.88 104 PRO A O 1
ATOM 778 N N . GLU A 1 105 ? 21.000 -6.078 -3.453 1.00 97.88 105 GLU A N 1
ATOM 779 C CA . GLU A 1 105 ? 21.753 -6.221 -4.694 1.00 97.88 105 GLU A CA 1
ATOM 780 C C . GLU A 1 105 ? 21.483 -5.104 -5.710 1.00 97.88 105 GLU A C 1
ATOM 782 O O . GLU A 1 105 ? 22.272 -4.932 -6.643 1.00 97.88 105 GLU A O 1
ATOM 787 N N . VAL A 1 106 ? 20.374 -4.365 -5.589 1.00 97.75 106 VAL A N 1
ATOM 788 C CA . VAL A 1 106 ? 19.993 -3.324 -6.553 1.00 97.75 106 VAL A CA 1
ATOM 789 C C . VAL A 1 106 ? 20.809 -2.061 -6.298 1.00 97.75 106 VAL A C 1
ATOM 791 O O . VAL A 1 106 ? 20.671 -1.384 -5.285 1.00 97.75 106 VAL A O 1
ATOM 794 N N . VAL A 1 107 ? 21.642 -1.703 -7.274 1.00 97.62 107 VAL A N 1
ATOM 795 C CA . VAL A 1 107 ? 22.544 -0.548 -7.189 1.00 97.62 107 VAL A CA 1
ATOM 796 C C . VAL A 1 107 ? 21.885 0.700 -7.764 1.00 97.62 107 VAL A C 1
ATOM 798 O O . VAL A 1 107 ? 22.033 1.802 -7.236 1.00 97.62 107 VAL A O 1
ATOM 801 N N . THR A 1 108 ? 21.193 0.572 -8.899 1.00 97.81 108 THR A N 1
ATOM 802 C CA . THR A 1 108 ? 20.610 1.717 -9.613 1.00 97.81 108 THR A CA 1
ATOM 803 C C . THR A 1 108 ? 19.414 1.288 -10.453 1.00 97.81 108 THR A C 1
ATOM 805 O O . THR A 1 108 ? 19.427 0.228 -11.069 1.00 97.81 108 THR A O 1
ATOM 808 N N . ILE A 1 109 ? 18.395 2.146 -10.523 1.00 98.38 109 ILE A N 1
ATOM 809 C CA . ILE A 1 109 ? 17.293 2.042 -11.486 1.00 98.38 109 ILE A CA 1
ATOM 810 C C . ILE A 1 109 ? 17.505 3.119 -12.551 1.00 98.38 109 ILE A C 1
ATOM 812 O O . ILE A 1 109 ? 17.584 4.299 -12.215 1.00 98.38 109 ILE A O 1
ATOM 816 N N . PHE A 1 110 ? 17.598 2.717 -13.816 1.00 98.25 110 PHE A N 1
ATOM 817 C CA . PHE A 1 110 ? 17.772 3.615 -14.959 1.00 98.25 110 PHE A CA 1
ATOM 818 C C . PHE A 1 110 ? 16.439 4.151 -15.487 1.00 98.25 110 PHE A C 1
ATOM 820 O O . PHE A 1 110 ? 16.346 5.330 -15.813 1.00 98.25 110 PHE A O 1
ATOM 827 N N . ALA A 1 111 ? 15.418 3.293 -15.573 1.00 98.19 111 ALA A N 1
ATOM 828 C CA . ALA A 1 111 ? 14.115 3.629 -16.147 1.00 98.19 111 ALA A CA 1
ATOM 829 C C . ALA A 1 111 ? 12.988 2.821 -15.501 1.00 98.19 111 ALA A C 1
ATOM 831 O O . ALA A 1 111 ? 13.214 1.711 -15.015 1.00 98.19 111 ALA A O 1
ATOM 832 N N . ALA A 1 112 ? 11.773 3.366 -15.545 1.00 97.88 112 ALA A N 1
ATOM 833 C CA . ALA A 1 112 ? 10.538 2.693 -15.160 1.00 97.88 112 ALA A CA 1
ATOM 834 C C . ALA A 1 112 ? 9.377 3.285 -15.973 1.00 97.88 112 ALA A C 1
ATOM 836 O O . ALA A 1 112 ? 8.866 4.349 -15.627 1.00 97.88 112 ALA A O 1
ATOM 837 N N . THR A 1 113 ? 9.002 2.635 -17.075 1.00 97.31 113 THR A N 1
ATOM 838 C CA . THR A 1 113 ? 8.190 3.259 -18.133 1.00 97.31 113 THR A CA 1
ATOM 839 C C . THR A 1 113 ? 7.362 2.246 -18.916 1.00 97.31 113 THR A C 1
ATOM 841 O O . THR A 1 113 ? 7.630 1.052 -18.861 1.00 97.31 113 THR A O 1
ATOM 844 N N . ALA A 1 114 ? 6.372 2.723 -19.666 1.00 95.06 114 ALA A N 1
ATOM 845 C CA . ALA A 1 114 ? 5.704 1.968 -20.733 1.00 95.06 114 ALA A CA 1
ATOM 846 C C . ALA A 1 114 ? 5.956 2.590 -22.122 1.00 95.06 114 ALA A C 1
ATOM 848 O O . ALA A 1 114 ? 5.456 2.091 -23.130 1.00 95.06 114 ALA A O 1
ATOM 849 N N . ASN A 1 115 ? 6.719 3.686 -22.181 1.00 95.38 115 ASN A N 1
ATOM 850 C CA . ASN A 1 115 ? 7.096 4.331 -23.431 1.00 95.38 115 ASN A CA 1
ATOM 851 C C . ASN A 1 115 ? 8.098 3.463 -24.212 1.00 95.38 115 ASN A C 1
ATOM 853 O O . ASN A 1 115 ? 8.778 2.616 -23.622 1.00 95.38 115 ASN A O 1
ATOM 857 N N . PRO A 1 116 ? 8.266 3.717 -25.522 1.00 97.19 116 PRO A N 1
ATOM 858 C CA . PRO A 1 116 ? 9.472 3.309 -26.231 1.00 97.19 116 PRO A CA 1
ATOM 859 C C . PRO A 1 116 ? 10.716 3.801 -25.482 1.00 97.19 116 PRO A C 1
ATOM 861 O O . PRO A 1 116 ? 10.775 4.965 -25.080 1.00 97.19 116 PRO A O 1
ATOM 864 N N . VAL A 1 117 ? 11.688 2.914 -25.271 1.00 98.19 117 VAL A N 1
ATOM 865 C CA . VAL A 1 117 ? 12.905 3.231 -24.520 1.00 98.19 117 VAL A CA 1
ATOM 866 C C . VAL A 1 117 ? 14.132 2.602 -25.168 1.00 98.19 117 VAL A C 1
ATOM 868 O O . VAL A 1 117 ? 14.139 1.407 -25.472 1.00 98.19 117 VAL A O 1
ATOM 871 N N . ASP A 1 118 ? 15.179 3.410 -25.330 1.00 98.50 118 ASP A N 1
ATOM 872 C CA . ASP A 1 118 ? 16.492 2.969 -25.800 1.00 98.50 118 ASP A CA 1
ATOM 873 C C . ASP A 1 118 ? 17.494 2.958 -24.646 1.00 98.50 118 ASP A C 1
ATOM 875 O O . ASP A 1 118 ? 17.571 3.905 -23.859 1.00 98.50 118 ASP A O 1
ATOM 879 N N . VAL A 1 119 ? 18.314 1.913 -24.562 1.00 98.69 119 VAL A N 1
ATOM 880 C CA . VAL A 1 119 ? 19.442 1.840 -23.628 1.00 98.69 119 VAL A CA 1
ATOM 881 C C . VAL A 1 119 ? 20.707 2.323 -24.327 1.00 98.69 119 VAL A C 1
ATOM 883 O O . VAL A 1 119 ? 21.097 1.784 -25.361 1.00 98.69 119 VAL A O 1
ATOM 886 N N . VAL A 1 120 ? 21.381 3.314 -23.743 1.00 98.50 120 VAL A N 1
ATOM 887 C CA . VAL A 1 120 ? 22.668 3.816 -24.237 1.00 98.50 120 VAL A CA 1
ATOM 888 C C . VAL A 1 120 ? 23.779 2.925 -23.691 1.00 98.50 120 VAL A C 1
ATOM 890 O O . VAL A 1 120 ? 24.058 2.941 -22.489 1.00 98.50 120 VAL A O 1
ATOM 893 N N . VAL A 1 121 ? 24.425 2.148 -24.559 1.00 98.56 121 VAL A N 1
ATOM 894 C CA . VAL A 1 121 ? 25.443 1.165 -24.168 1.00 98.56 121 VAL A CA 1
ATOM 895 C C . VAL A 1 121 ? 26.824 1.588 -24.653 1.00 98.56 121 VAL A C 1
ATOM 897 O O . VAL A 1 121 ? 27.044 1.769 -25.845 1.00 98.56 121 VAL A O 1
ATOM 900 N N . ALA A 1 122 ? 27.775 1.692 -23.727 1.00 97.94 122 ALA A N 1
ATOM 901 C CA . ALA A 1 122 ? 29.198 1.826 -24.008 1.00 97.94 122 ALA A CA 1
ATOM 902 C C . ALA A 1 122 ? 29.842 0.460 -24.263 1.00 97.94 122 ALA A C 1
ATOM 904 O O . ALA A 1 122 ? 29.601 -0.492 -23.515 1.00 97.94 122 ALA A O 1
ATOM 905 N N . LYS A 1 123 ? 30.727 0.382 -25.259 1.00 97.19 123 LYS A N 1
ATOM 906 C CA . LYS A 1 123 ? 31.501 -0.817 -25.598 1.00 97.19 123 LYS A CA 1
ATOM 907 C C . LYS A 1 123 ? 32.984 -0.610 -25.330 1.00 97.19 123 LYS A C 1
ATOM 909 O O . LYS A 1 123 ? 33.580 0.405 -25.686 1.00 97.19 123 LYS A O 1
ATOM 914 N N . THR A 1 124 ? 33.597 -1.620 -24.731 1.00 94.88 124 THR A N 1
ATOM 915 C CA . THR A 1 124 ? 35.037 -1.688 -24.466 1.00 94.88 124 THR A CA 1
ATOM 916 C C . THR A 1 124 ? 35.556 -3.085 -24.813 1.00 94.88 124 THR A C 1
ATOM 918 O O . THR A 1 124 ? 34.756 -4.020 -24.886 1.00 94.88 124 THR A O 1
ATOM 921 N N . PRO A 1 125 ? 36.882 -3.290 -24.926 1.00 93.25 125 PRO A N 1
ATOM 922 C CA . PRO A 1 125 ? 37.443 -4.634 -25.082 1.00 93.25 125 PRO A CA 1
ATOM 923 C C . PRO A 1 125 ? 37.077 -5.605 -23.947 1.00 93.25 125 PRO A C 1
ATOM 925 O O . PRO A 1 125 ? 37.106 -6.813 -24.151 1.00 93.25 125 PRO A O 1
ATOM 928 N N . ARG A 1 126 ? 36.735 -5.097 -22.751 1.00 93.19 126 ARG A N 1
ATOM 929 C CA . ARG A 1 126 ? 36.298 -5.919 -21.610 1.00 93.19 126 ARG A CA 1
ATOM 930 C C . ARG A 1 126 ? 34.834 -6.352 -21.722 1.00 93.19 126 ARG A C 1
ATOM 932 O O . ARG A 1 126 ? 34.477 -7.393 -21.187 1.00 93.19 126 ARG A O 1
ATOM 939 N N . GLY A 1 127 ? 33.984 -5.539 -22.339 1.00 95.25 127 GLY A N 1
ATOM 940 C CA . GLY A 1 127 ? 32.543 -5.760 -22.350 1.00 95.25 127 GLY A CA 1
ATOM 941 C C . GLY A 1 127 ? 31.749 -4.467 -22.481 1.00 95.25 127 GLY A C 1
ATOM 942 O O . GLY A 1 127 ? 32.251 -3.454 -22.979 1.00 95.25 127 GLY A O 1
ATOM 943 N N . ARG A 1 128 ? 30.496 -4.526 -22.030 1.00 98.06 128 ARG A N 1
ATOM 944 C CA . ARG A 1 128 ? 29.467 -3.506 -22.250 1.00 98.06 128 ARG A CA 1
ATOM 945 C C . ARG A 1 128 ? 28.988 -2.913 -20.928 1.00 98.06 128 ARG A C 1
ATOM 947 O O . ARG A 1 128 ? 28.892 -3.635 -19.936 1.00 98.06 128 ARG A O 1
ATOM 954 N N . GLY A 1 129 ? 28.665 -1.624 -20.924 1.00 97.75 129 GLY A N 1
ATOM 955 C CA . GLY A 1 129 ? 28.121 -0.921 -19.760 1.00 97.75 129 GLY A CA 1
ATOM 956 C C . GLY A 1 129 ? 27.007 0.039 -20.155 1.00 97.75 129 GLY A C 1
ATOM 957 O O . GLY A 1 129 ? 27.088 0.677 -21.201 1.00 97.75 129 GLY A O 1
ATOM 958 N N . VAL A 1 130 ? 25.969 0.143 -19.327 1.00 98.44 130 VAL A N 1
ATOM 959 C CA . VAL A 1 130 ? 24.869 1.091 -19.545 1.00 98.44 130 VAL A CA 1
ATOM 960 C C . VAL A 1 130 ? 25.294 2.478 -19.066 1.00 98.44 130 VAL A C 1
ATOM 962 O O . VAL A 1 130 ? 25.700 2.636 -17.918 1.00 98.44 130 VAL A O 1
ATOM 965 N N . LEU A 1 131 ? 25.211 3.475 -19.948 1.00 97.56 131 LEU A N 1
ATOM 966 C CA . LEU A 1 131 ? 25.475 4.882 -19.624 1.00 97.56 131 LEU A CA 1
ATOM 967 C C . LEU A 1 131 ? 24.204 5.641 -19.220 1.00 97.56 131 LEU A C 1
ATOM 969 O O . LEU A 1 131 ? 24.284 6.647 -18.521 1.00 97.56 131 LEU A O 1
ATOM 973 N N . GLY A 1 132 ? 23.042 5.181 -19.683 1.00 97.31 132 GLY A N 1
ATOM 974 C CA . GLY A 1 132 ? 21.750 5.816 -19.451 1.00 97.31 132 GLY A CA 1
ATOM 975 C C . GLY A 1 132 ? 20.678 5.276 -20.391 1.00 97.31 132 GLY A C 1
ATOM 976 O O . GLY A 1 132 ? 20.883 4.266 -21.068 1.00 97.31 132 GLY A O 1
ATOM 977 N N . VAL A 1 133 ? 19.540 5.965 -20.435 1.00 98.50 133 VAL A N 1
ATOM 978 C CA . VAL A 1 133 ? 18.389 5.612 -21.273 1.00 98.50 133 VAL A CA 1
ATOM 979 C C . VAL A 1 133 ? 17.826 6.840 -21.985 1.00 98.50 133 VAL A C 1
ATOM 981 O O . VAL A 1 133 ? 17.979 7.965 -21.506 1.00 98.50 133 VAL A O 1
ATOM 984 N N . VAL A 1 134 ? 17.140 6.612 -23.100 1.00 98.25 134 VAL A N 1
ATOM 985 C CA . VAL A 1 134 ? 16.255 7.583 -23.750 1.00 98.25 134 VAL A CA 1
ATOM 986 C C . VAL A 1 134 ? 14.829 7.071 -23.568 1.00 98.25 134 VAL A C 1
ATOM 988 O O . VAL A 1 134 ? 14.442 6.110 -24.221 1.00 98.25 134 VAL A O 1
ATOM 991 N N . ASP A 1 135 ? 14.082 7.656 -22.629 1.00 98.00 135 ASP A N 1
ATOM 992 C CA . ASP A 1 135 ? 12.718 7.240 -22.269 1.00 98.00 135 ASP A CA 1
ATOM 993 C C . ASP A 1 135 ? 11.686 8.152 -22.940 1.00 98.00 135 ASP A C 1
ATOM 995 O O . ASP A 1 135 ? 11.473 9.295 -22.524 1.00 98.00 135 ASP A O 1
ATOM 999 N N . GLY A 1 136 ? 11.055 7.635 -23.992 1.00 96.12 136 GLY A N 1
ATOM 1000 C CA . GLY A 1 136 ? 10.030 8.333 -24.747 1.00 96.12 136 GLY A CA 1
ATOM 1001 C C . GLY A 1 136 ? 10.554 9.492 -25.595 1.00 96.12 136 GLY A C 1
ATOM 1002 O O . GLY A 1 136 ? 11.672 9.497 -26.107 1.00 96.12 136 GLY A O 1
ATOM 1003 N N . GLU A 1 137 ? 9.681 10.475 -25.789 1.00 95.88 137 GLU A N 1
ATOM 1004 C CA . GLU A 1 137 ? 9.867 11.558 -26.751 1.00 95.88 137 GLU A CA 1
ATOM 1005 C C . GLU A 1 137 ? 10.391 12.841 -26.099 1.00 95.88 137 GLU A C 1
ATOM 1007 O O . GLU A 1 137 ? 10.125 13.137 -24.931 1.00 95.88 137 GLU A O 1
ATOM 1012 N N . ARG A 1 138 ? 11.062 13.685 -26.892 1.00 96.50 138 ARG A N 1
ATOM 1013 C CA . ARG A 1 138 ? 11.509 15.007 -26.426 1.00 96.50 138 ARG A CA 1
ATOM 1014 C C . ARG A 1 138 ? 10.330 15.899 -26.010 1.00 96.50 138 ARG A C 1
ATOM 1016 O O . ARG A 1 138 ? 9.275 15.907 -26.653 1.00 96.50 138 ARG A O 1
ATOM 1023 N N . THR A 1 139 ? 10.543 16.732 -24.992 1.00 94.88 139 THR A N 1
ATOM 1024 C CA . THR A 1 139 ? 9.559 17.724 -24.534 1.00 94.88 139 THR A CA 1
ATOM 1025 C C . THR A 1 139 ? 9.193 18.710 -25.649 1.00 94.88 139 THR A C 1
ATOM 1027 O O . THR A 1 139 ? 10.048 19.196 -26.390 1.00 94.88 139 THR A O 1
ATOM 1030 N N . LYS A 1 140 ? 7.892 19.003 -25.784 1.00 96.50 140 LYS A N 1
ATOM 1031 C CA . LYS A 1 140 ? 7.347 19.876 -26.845 1.00 96.50 140 LYS A CA 1
ATOM 1032 C C . LYS A 1 140 ? 6.962 21.278 -26.354 1.00 96.50 140 LYS A C 1
ATOM 1034 O O . LYS A 1 140 ? 6.723 22.156 -27.175 1.00 96.50 140 LYS A O 1
ATOM 1039 N N . GLY A 1 141 ? 6.897 21.489 -25.040 1.00 96.56 141 GLY A N 1
ATOM 1040 C CA . GLY A 1 141 ? 6.489 22.750 -24.421 1.00 96.56 141 GLY A CA 1
ATOM 1041 C C . GLY A 1 141 ? 6.226 22.597 -22.921 1.00 96.56 141 GLY A C 1
ATOM 1042 O O . GLY A 1 141 ? 6.488 21.538 -22.351 1.00 96.56 141 GLY A O 1
ATOM 1043 N N . VAL A 1 142 ? 5.704 23.659 -22.302 1.00 96.69 142 VAL A N 1
ATOM 1044 C CA . VAL A 1 142 ? 5.278 23.698 -20.891 1.00 96.69 142 VAL A CA 1
ATOM 1045 C C . VAL A 1 142 ? 3.749 23.642 -20.831 1.00 96.69 142 VAL A C 1
ATOM 1047 O O . VAL A 1 142 ? 3.090 24.259 -21.667 1.00 96.69 142 VAL A O 1
ATOM 1050 N N . GLU A 1 143 ? 3.187 22.896 -19.874 1.00 95.69 143 GLU A N 1
ATOM 1051 C CA . GLU A 1 143 ? 1.730 22.779 -19.704 1.00 95.69 143 GLU A CA 1
ATOM 1052 C C . GLU A 1 143 ? 1.065 24.135 -19.401 1.00 95.69 143 GLU A C 1
ATOM 1054 O O . GLU A 1 143 ? 1.611 24.952 -18.655 1.00 95.69 143 GLU A O 1
ATOM 1059 N N . GLY A 1 144 ? -0.124 24.369 -19.964 1.00 96.81 144 GLY A N 1
ATOM 1060 C CA . GLY A 1 144 ? -0.986 25.492 -19.611 1.00 96.81 144 GLY A CA 1
ATOM 1061 C C . GLY A 1 144 ? -1.979 25.130 -18.504 1.00 96.81 144 GLY A C 1
ATOM 1062 O O . GLY A 1 144 ? -1.968 24.037 -17.932 1.00 96.81 144 GLY A O 1
ATOM 1063 N N . THR A 1 145 ? -2.878 26.063 -18.184 1.00 96.31 145 THR A N 1
ATOM 1064 C CA . THR A 1 145 ? -3.895 25.867 -17.136 1.00 96.31 145 THR A CA 1
ATOM 1065 C C . THR A 1 145 ? -4.824 24.695 -17.444 1.00 96.31 145 THR A C 1
ATOM 1067 O O . THR A 1 145 ? -5.128 23.911 -16.547 1.00 96.31 145 THR A O 1
ATOM 1070 N N . LYS A 1 146 ? -5.231 24.547 -18.710 1.00 94.44 146 LYS A N 1
ATOM 1071 C CA . LYS A 1 146 ? -6.135 23.480 -19.144 1.00 94.44 146 LYS A CA 1
ATOM 1072 C C . LYS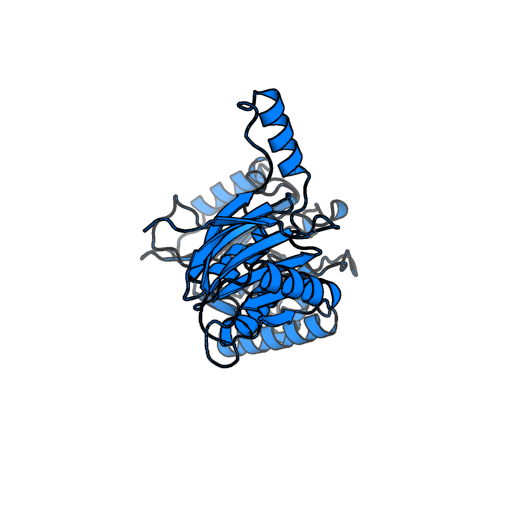 A 1 146 ? -5.480 22.106 -19.015 1.00 94.44 146 LYS A C 1
ATOM 1074 O O . LYS A 1 146 ? -6.054 21.216 -18.401 1.00 94.44 146 LYS A O 1
ATOM 1079 N N . GLU A 1 147 ? -4.258 21.948 -19.519 1.00 94.25 147 GLU A N 1
ATOM 1080 C CA . GLU A 1 147 ? -3.514 20.686 -19.437 1.00 94.25 147 GLU A CA 1
ATOM 1081 C C . GLU A 1 147 ? -3.285 20.271 -17.974 1.00 94.25 147 GLU A C 1
ATOM 1083 O O . GLU A 1 147 ? -3.414 19.093 -17.628 1.00 94.25 147 GLU A O 1
ATOM 1088 N N . ARG A 1 148 ? -3.044 21.250 -17.088 1.00 89.75 148 ARG A N 1
ATOM 1089 C CA . ARG A 1 148 ? -2.944 21.021 -15.643 1.00 89.75 148 ARG A CA 1
ATOM 1090 C C . ARG A 1 148 ? -4.255 20.509 -15.042 1.00 89.75 148 ARG A C 1
ATOM 1092 O O . ARG A 1 148 ? -4.240 19.591 -14.217 1.00 89.75 148 ARG A O 1
ATOM 1099 N N . GLU A 1 149 ? -5.383 21.117 -15.393 1.00 83.38 149 GLU A N 1
ATOM 1100 C CA . GLU A 1 149 ? -6.704 20.668 -14.938 1.00 83.38 149 GLU A CA 1
ATOM 1101 C C . GLU A 1 149 ? -7.009 19.251 -15.435 1.00 83.38 149 GLU A C 1
ATOM 1103 O O . GLU A 1 149 ? -7.414 18.400 -14.637 1.00 83.38 149 GLU A O 1
ATOM 1108 N N . ASP A 1 150 ? -6.713 18.976 -16.705 1.00 82.25 150 ASP A N 1
ATOM 1109 C CA . ASP A 1 150 ? -6.920 17.678 -17.342 1.00 82.25 150 ASP A CA 1
ATOM 1110 C C . ASP A 1 150 ? -6.083 16.579 -16.669 1.00 82.25 150 ASP A C 1
ATOM 1112 O O . ASP A 1 150 ? -6.633 15.537 -16.292 1.00 82.25 150 ASP A O 1
ATOM 1116 N N . ARG A 1 151 ? -4.783 16.805 -16.403 1.00 86.38 151 ARG A N 1
ATOM 1117 C CA . ARG A 1 151 ? -3.959 15.802 -15.697 1.00 86.38 151 ARG A CA 1
ATOM 1118 C C . ARG A 1 151 ? -4.423 15.572 -14.259 1.00 86.38 151 ARG A C 1
ATOM 1120 O O . ARG A 1 151 ? -4.396 14.441 -13.786 1.00 86.38 151 ARG A O 1
ATOM 1127 N N . ILE A 1 152 ? -4.885 16.610 -13.552 1.00 73.75 152 ILE A N 1
ATOM 1128 C CA . ILE A 1 152 ? -5.425 16.459 -12.190 1.00 73.75 152 ILE A CA 1
ATOM 1129 C C . ILE A 1 152 ? -6.732 15.660 -12.229 1.00 73.75 152 ILE A C 1
ATOM 1131 O O . ILE A 1 152 ? -6.955 14.804 -11.373 1.00 73.75 152 ILE A O 1
ATOM 1135 N N . ALA A 1 153 ? -7.601 15.920 -13.206 1.00 73.62 153 ALA A N 1
ATOM 1136 C CA . ALA A 1 153 ? -8.840 15.175 -13.386 1.00 73.62 153 ALA A CA 1
ATOM 1137 C C . ALA A 1 153 ? -8.575 13.706 -13.748 1.00 73.62 153 ALA A C 1
ATOM 1139 O O . ALA A 1 153 ? -9.253 12.823 -13.226 1.00 73.62 153 ALA A O 1
ATOM 1140 N N . PHE A 1 154 ? -7.575 13.438 -14.587 1.00 72.00 154 PHE A N 1
ATOM 1141 C CA . PHE A 1 154 ? -7.139 12.092 -14.951 1.00 72.00 154 PHE A CA 1
ATOM 1142 C C . PHE A 1 154 ? -6.598 11.305 -13.752 1.00 72.00 154 PHE A C 1
ATOM 1144 O O . PHE A 1 154 ? -7.074 10.204 -13.486 1.00 72.00 154 PHE A O 1
ATOM 1151 N N . LEU A 1 155 ? -5.692 11.897 -12.964 1.00 70.00 155 LEU A N 1
ATOM 1152 C CA . LEU A 1 155 ? -5.146 11.274 -11.747 1.00 70.00 155 LEU A CA 1
ATOM 1153 C C . LEU A 1 155 ? -6.225 10.946 -10.704 1.00 70.00 155 LEU A C 1
ATOM 1155 O O . LEU A 1 155 ? -6.030 10.073 -9.870 1.00 70.00 155 LEU A O 1
ATOM 1159 N N . ARG A 1 156 ? -7.370 11.638 -10.747 1.00 66.31 156 ARG A N 1
ATOM 1160 C CA . ARG A 1 156 ? -8.533 11.359 -9.889 1.00 66.31 156 ARG A CA 1
ATOM 1161 C C . ARG A 1 156 ? -9.435 10.239 -10.413 1.00 66.31 156 ARG A C 1
ATOM 1163 O O . ARG A 1 156 ? -10.321 9.816 -9.677 1.00 66.31 156 ARG A O 1
ATOM 1170 N N . LYS A 1 157 ? -9.284 9.839 -11.678 1.00 64.44 157 LYS A N 1
ATOM 1171 C CA . LYS A 1 157 ? -10.103 8.813 -12.345 1.00 64.44 157 LYS A CA 1
ATOM 1172 C C . LYS A 1 157 ? -9.381 7.477 -12.487 1.00 64.44 157 LYS A C 1
ATOM 1174 O O . LYS A 1 157 ? -10.061 6.460 -12.551 1.00 64.44 157 LYS A O 1
ATOM 1179 N N . ILE A 1 158 ? -8.052 7.484 -12.592 1.00 59.69 158 ILE A N 1
ATOM 1180 C CA . ILE A 1 158 ? -7.274 6.251 -12.698 1.00 59.69 158 ILE A CA 1
ATOM 1181 C C . ILE A 1 158 ? -7.228 5.524 -11.359 1.00 59.69 158 ILE A C 1
ATOM 1183 O O . ILE A 1 158 ? -6.947 6.119 -10.319 1.00 59.69 158 ILE A O 1
ATOM 1187 N N . ASP A 1 159 ? -7.446 4.217 -11.438 1.00 59.09 159 ASP A N 1
ATOM 1188 C CA . ASP A 1 159 ? -7.080 3.267 -10.405 1.00 59.09 159 ASP A CA 1
ATOM 1189 C C . ASP A 1 159 ? -5.672 2.729 -10.701 1.00 59.09 159 ASP A C 1
ATOM 1191 O O . ASP A 1 159 ? -5.397 2.220 -11.788 1.00 59.09 159 ASP A O 1
ATOM 1195 N N . PHE A 1 160 ? -4.764 2.882 -9.741 1.00 58.56 160 PHE A N 1
ATOM 1196 C CA . PHE A 1 160 ? -3.378 2.421 -9.840 1.00 58.56 160 PHE A CA 1
ATOM 1197 C C . PHE A 1 160 ? -3.180 1.018 -9.236 1.00 58.56 160 PHE A C 1
ATOM 1199 O O . PHE A 1 160 ? -2.052 0.656 -8.889 1.00 58.56 160 PHE A O 1
ATOM 1206 N N . GLY A 1 161 ? -4.264 0.261 -9.031 1.00 50.56 161 GLY A N 1
ATOM 1207 C CA . GLY A 1 161 ? -4.248 -1.062 -8.394 1.00 50.56 161 GLY A CA 1
ATOM 1208 C C . GLY A 1 161 ? -3.917 -1.017 -6.899 1.00 50.56 161 GLY A C 1
ATOM 1209 O O . GLY A 1 161 ? -3.727 -2.049 -6.266 1.00 50.56 161 GLY A O 1
ATOM 1210 N N . CYS A 1 162 ? -3.797 0.188 -6.340 1.00 52.44 162 CYS A N 1
ATOM 1211 C CA . CYS A 1 162 ? -3.582 0.442 -4.930 1.00 52.44 162 CYS A CA 1
ATOM 1212 C C . CYS A 1 162 ? -4.155 1.816 -4.586 1.00 52.44 162 CYS A C 1
ATOM 1214 O O . CYS A 1 162 ? -3.872 2.769 -5.331 1.00 52.44 162 CYS A O 1
ATOM 1216 N N . PRO A 1 163 ? -4.915 1.970 -3.485 1.00 53.81 163 PRO A N 1
ATOM 1217 C CA . PRO A 1 163 ? -5.387 3.281 -3.075 1.00 53.81 163 PRO A CA 1
ATOM 1218 C C . PRO A 1 163 ? -4.173 4.193 -2.868 1.00 53.81 163 PRO A C 1
ATOM 1220 O O . PRO A 1 163 ? -3.263 3.901 -2.091 1.00 53.81 163 PRO A O 1
ATOM 1223 N N . GLN A 1 164 ? -4.102 5.278 -3.638 1.00 49.16 164 GLN A N 1
ATOM 1224 C CA . GLN A 1 164 ? -2.972 6.196 -3.548 1.00 49.16 164 GLN A CA 1
ATOM 1225 C C . GLN A 1 164 ? -2.950 6.816 -2.141 1.00 49.16 164 GLN A C 1
ATOM 1227 O O . GLN A 1 164 ? -4.011 7.228 -1.670 1.00 49.16 164 GLN A O 1
ATOM 1232 N N . PRO A 1 165 ? -1.777 6.975 -1.494 1.00 42.81 165 PRO A N 1
ATOM 1233 C CA . PRO A 1 165 ? -1.636 7.617 -0.178 1.00 42.81 165 PRO A CA 1
ATOM 1234 C C . PRO A 1 165 ? -1.968 9.125 -0.171 1.00 42.81 165 PRO A C 1
ATOM 1236 O O . PRO A 1 165 ? -1.526 9.866 0.697 1.00 42.81 165 PRO A O 1
ATOM 1239 N N . ASN A 1 166 ? -2.731 9.600 -1.156 1.00 47.12 166 ASN A N 1
ATOM 1240 C CA . ASN A 1 166 ? -3.299 10.938 -1.203 1.00 47.12 166 ASN A CA 1
ATOM 1241 C C . ASN A 1 166 ? -4.645 10.935 -1.962 1.00 47.12 166 ASN A C 1
ATOM 1243 O O . ASN A 1 166 ? -4.749 11.483 -3.067 1.00 47.12 166 ASN A O 1
ATOM 1247 N N . PRO A 1 167 ? -5.717 10.338 -1.407 1.00 47.81 167 PRO A N 1
ATOM 1248 C CA . PRO A 1 167 ? -7.059 10.720 -1.813 1.00 47.81 167 PRO A CA 1
ATOM 1249 C C . PRO A 1 167 ? -7.308 12.169 -1.355 1.00 47.81 167 PRO A C 1
ATOM 1251 O O . PRO A 1 167 ? -6.558 12.740 -0.566 1.00 47.81 167 PRO A O 1
ATOM 1254 N N . LYS A 1 168 ? -8.365 12.807 -1.865 1.00 51.72 168 LYS A N 1
ATOM 1255 C CA . LYS A 1 168 ? -8.832 14.122 -1.380 1.00 51.72 168 LYS A CA 1
ATOM 1256 C C . LYS A 1 168 ? -8.798 14.186 0.159 1.00 51.72 168 LYS A C 1
ATOM 1258 O O . LYS A 1 168 ? -9.136 13.201 0.802 1.00 51.72 168 LYS A O 1
ATOM 1263 N N . ALA A 1 169 ? -8.468 15.347 0.732 1.00 56.41 169 ALA A N 1
ATOM 1264 C CA . ALA A 1 169 ? -8.445 15.527 2.185 1.00 56.41 169 ALA A CA 1
ATOM 1265 C C . ALA A 1 169 ? -9.764 15.068 2.848 1.00 56.41 169 ALA A C 1
ATOM 1267 O O . ALA A 1 169 ? -10.830 15.656 2.618 1.00 56.41 169 ALA A O 1
ATOM 1268 N N . GLY A 1 170 ? -9.649 14.037 3.690 1.00 63.00 170 GLY A N 1
ATOM 1269 C CA . GLY A 1 170 ? -10.731 13.418 4.453 1.00 63.00 170 GLY A CA 1
ATOM 1270 C C . GLY A 1 170 ? -11.529 12.358 3.686 1.00 63.00 170 GLY A C 1
ATOM 1271 O O . GLY A 1 170 ? -11.757 12.467 2.482 1.00 63.00 170 GLY A O 1
ATOM 1272 N N . HIS A 1 171 ? -12.028 11.359 4.417 1.00 83.06 171 HIS A N 1
ATOM 1273 C CA . HIS A 1 171 ? -12.955 10.367 3.876 1.00 83.06 171 HIS A CA 1
ATOM 1274 C C . HIS A 1 171 ? -14.420 10.793 4.098 1.00 83.06 171 HIS A C 1
ATOM 1276 O O . HIS A 1 171 ? -14.764 11.222 5.204 1.00 83.06 171 HIS A O 1
ATOM 1282 N N . PRO A 1 172 ? -15.281 10.745 3.060 1.00 88.38 172 PRO A N 1
ATOM 1283 C CA . PRO A 1 172 ? -16.636 11.290 3.135 1.00 88.38 172 PRO A CA 1
ATOM 1284 C C . PRO A 1 172 ? -17.712 10.276 3.550 1.00 88.38 172 PRO A C 1
ATOM 1286 O O . PRO A 1 172 ? -18.866 10.678 3.671 1.00 88.38 172 PRO A O 1
ATOM 1289 N N . ASP A 1 173 ? -17.361 9.006 3.762 1.00 92.19 173 ASP A N 1
ATOM 1290 C CA . ASP A 1 173 ? -18.314 7.884 3.784 1.00 92.19 173 ASP A CA 1
ATOM 1291 C C . ASP A 1 173 ? -18.531 7.282 5.183 1.00 92.19 173 ASP A C 1
ATOM 1293 O O . ASP A 1 173 ? -18.976 6.136 5.354 1.00 92.19 173 ASP A O 1
ATOM 1297 N N . GLY A 1 174 ? -18.160 8.052 6.201 1.00 94.19 174 GLY A N 1
ATOM 1298 C CA . GLY A 1 174 ? -18.411 7.747 7.592 1.00 94.19 174 GLY A CA 1
ATOM 1299 C C . GLY A 1 174 ? -17.319 8.259 8.515 1.00 94.19 174 GLY A C 1
ATOM 1300 O O . GLY A 1 174 ? -16.165 8.442 8.127 1.00 94.19 174 GLY A O 1
ATOM 1301 N N . TRP A 1 175 ? -17.686 8.451 9.772 1.00 96.31 175 TRP A N 1
ATOM 1302 C CA . TRP A 1 175 ? -16.769 8.829 10.833 1.00 96.31 175 TRP A CA 1
ATOM 1303 C C . TRP A 1 175 ? -17.238 8.258 12.168 1.00 96.31 175 TRP A C 1
ATOM 1305 O O . TRP A 1 175 ? -18.423 7.971 12.339 1.00 96.31 175 TRP A O 1
ATOM 1315 N N . GLY A 1 176 ? -16.329 8.135 13.127 1.00 97.31 176 GLY A N 1
ATOM 1316 C CA . GLY A 1 176 ? -16.695 7.815 14.499 1.00 97.31 176 GLY A CA 1
ATOM 1317 C C . GLY A 1 176 ? -15.551 7.995 15.477 1.00 97.31 176 GLY A C 1
ATOM 1318 O O . GLY A 1 176 ? -14.381 8.011 15.091 1.00 97.31 176 GLY A O 1
ATOM 1319 N N . ILE A 1 177 ? -15.915 8.168 16.743 1.00 97.50 177 ILE A N 1
ATOM 1320 C CA . ILE A 1 177 ? -15.004 8.341 17.871 1.00 97.50 177 ILE A CA 1
ATOM 1321 C C . ILE A 1 177 ? -15.515 7.469 19.016 1.00 97.50 177 ILE A C 1
ATOM 1323 O O . ILE A 1 177 ? -16.679 7.575 19.399 1.00 97.50 177 ILE A O 1
ATOM 1327 N N . ALA A 1 178 ? -14.640 6.633 19.564 1.00 96.50 178 ALA A N 1
ATOM 1328 C CA . ALA A 1 178 ? -14.840 5.909 20.811 1.00 96.50 178 ALA A CA 1
ATOM 1329 C C . ALA A 1 178 ? -13.765 6.332 21.813 1.00 96.50 178 ALA A C 1
ATOM 1331 O O . ALA A 1 178 ? -12.589 6.403 21.461 1.00 96.50 178 ALA A O 1
ATOM 1332 N N . CYS A 1 179 ? -14.168 6.614 23.045 1.00 94.75 179 CYS A N 1
ATOM 1333 C CA . CYS A 1 179 ? -13.298 7.028 24.133 1.00 94.75 179 CYS A CA 1
ATOM 1334 C C . CYS A 1 179 ? -13.672 6.265 25.405 1.00 94.75 179 CYS A C 1
ATOM 1336 O O . CYS A 1 179 ? -14.852 6.164 25.741 1.00 94.75 179 CYS A O 1
ATOM 1338 N N . ILE A 1 180 ? -12.667 5.762 26.115 1.00 92.25 180 ILE A N 1
ATOM 1339 C CA . ILE A 1 180 ? -12.796 5.129 27.428 1.00 92.25 180 ILE A CA 1
ATOM 1340 C C . ILE A 1 180 ? -11.898 5.909 28.388 1.00 92.25 180 ILE A C 1
ATOM 1342 O O . ILE A 1 180 ? -10.689 5.985 28.174 1.00 92.25 180 ILE A O 1
ATOM 1346 N N . GLY A 1 181 ? -12.495 6.508 29.415 1.00 88.94 181 GLY A N 1
ATOM 1347 C CA . GLY A 1 181 ? -11.794 7.250 30.466 1.00 88.94 181 GLY A CA 1
ATOM 1348 C C . GLY A 1 181 ? -12.361 6.936 31.848 1.00 88.94 181 GLY A C 1
ATOM 1349 O O . GLY A 1 181 ? -13.245 6.086 31.989 1.00 88.94 181 GLY A O 1
ATOM 1350 N N . ALA A 1 182 ? -11.879 7.641 32.871 1.00 88.19 182 ALA A N 1
ATOM 1351 C CA . ALA A 1 182 ? -12.359 7.481 34.246 1.00 88.19 182 ALA A CA 1
ATOM 1352 C C . ALA A 1 182 ? -13.861 7.793 34.389 1.00 88.19 182 ALA A C 1
ATOM 1354 O O . ALA A 1 182 ? -14.554 7.201 35.214 1.00 88.19 182 ALA A O 1
ATOM 1355 N N . GLU A 1 183 ? -14.374 8.698 33.558 1.00 89.88 183 GLU A N 1
ATOM 1356 C CA . GLU A 1 183 ? -15.770 9.131 33.529 1.00 89.88 183 GLU A CA 1
ATOM 1357 C C . GLU A 1 183 ? -16.685 8.164 32.755 1.00 89.88 183 GLU A C 1
ATOM 1359 O O . GLU A 1 183 ? -17.902 8.359 32.717 1.00 89.88 183 GLU A O 1
ATOM 1364 N N . GLY A 1 184 ? -16.112 7.116 32.154 1.00 89.81 184 GLY A N 1
ATOM 1365 C CA . GLY A 1 184 ? -16.827 6.055 31.459 1.00 89.81 184 GLY A CA 1
ATOM 1366 C C . GLY A 1 184 ? -16.592 6.030 29.950 1.00 89.81 184 GLY A C 1
ATOM 1367 O O . GLY A 1 184 ? -15.560 6.463 29.431 1.00 89.81 184 GLY A O 1
ATOM 1368 N N . GLU A 1 185 ? -17.566 5.455 29.248 1.00 92.69 185 GLU A N 1
ATOM 1369 C CA . GLU A 1 185 ? -17.539 5.250 27.803 1.00 92.69 185 GLU A CA 1
ATOM 1370 C C . GLU A 1 185 ? -18.249 6.396 27.071 1.00 92.69 185 GLU A C 1
ATOM 1372 O O . GLU A 1 185 ? -19.398 6.737 27.365 1.00 92.69 185 GLU A O 1
ATOM 1377 N N . PHE A 1 186 ? -17.590 6.944 26.054 1.00 94.50 186 PHE A N 1
ATOM 1378 C CA . PHE A 1 186 ? -18.163 7.934 25.152 1.00 94.50 186 PHE A CA 1
ATOM 1379 C C . PHE A 1 186 ? -18.003 7.455 23.716 1.00 94.50 186 PHE A C 1
ATOM 1381 O O . PHE A 1 186 ? -16.892 7.189 23.261 1.00 94.50 186 PHE A O 1
ATOM 1388 N N . TYR A 1 187 ? -19.105 7.391 22.974 1.00 96.75 187 TYR A N 1
ATOM 1389 C CA . TYR A 1 187 ? -19.105 6.854 21.619 1.00 96.75 187 TYR A CA 1
ATOM 1390 C C . TYR A 1 187 ? -20.085 7.599 20.713 1.00 96.75 187 TYR A C 1
ATOM 1392 O O . TYR A 1 187 ? -21.227 7.860 21.092 1.00 96.75 187 TYR A O 1
ATOM 1400 N N . VAL A 1 188 ? -19.634 7.936 19.505 1.00 97.19 188 VAL A N 1
ATOM 1401 C CA . VAL A 1 188 ? -20.454 8.537 18.447 1.00 97.19 188 VAL A CA 1
ATOM 1402 C C . VAL A 1 188 ? -19.952 8.089 17.075 1.00 97.19 188 VAL A C 1
ATOM 1404 O O . VAL A 1 188 ? -18.759 7.841 16.888 1.00 97.19 188 VAL A O 1
ATOM 1407 N N . ARG A 1 189 ? -20.854 8.018 16.096 1.00 97.25 189 ARG A N 1
ATOM 1408 C CA . ARG A 1 189 ? -20.525 7.793 14.686 1.00 97.25 189 ARG A CA 1
ATOM 1409 C C . ARG A 1 189 ? -21.563 8.423 13.762 1.00 97.25 189 ARG A C 1
ATOM 1411 O O . ARG A 1 189 ? -22.672 8.722 14.196 1.00 97.25 189 ARG A O 1
ATOM 1418 N N . GLY A 1 190 ? -21.203 8.611 12.497 1.00 96.19 190 GLY A N 1
ATOM 1419 C CA . GLY A 1 190 ? -22.085 9.145 11.463 1.00 96.19 190 GLY A CA 1
ATOM 1420 C C . GLY A 1 190 ? -21.714 8.651 10.058 1.00 96.19 190 GLY A C 1
ATOM 1421 O O . GLY A 1 190 ? -20.562 8.291 9.833 1.00 96.19 190 GLY A O 1
ATOM 1422 N N . PRO A 1 191 ? -22.662 8.644 9.100 1.00 92.62 191 PRO A N 1
ATOM 1423 C CA . PRO A 1 191 ? -22.505 8.043 7.766 1.00 92.62 191 PRO A CA 1
ATOM 1424 C C . PRO A 1 191 ? -21.710 8.888 6.762 1.00 92.62 191 PRO A C 1
ATOM 1426 O O . PRO A 1 191 ? -21.392 8.399 5.686 1.00 92.62 191 PRO A O 1
ATOM 1429 N N . GLY A 1 192 ? -21.457 10.163 7.068 1.00 90.56 192 GLY A N 1
ATOM 1430 C CA . GLY A 1 192 ? -20.941 11.142 6.110 1.00 90.56 192 GLY A CA 1
ATOM 1431 C C . GLY A 1 192 ? -19.551 11.677 6.447 1.00 90.56 192 GLY A C 1
ATOM 1432 O O . GLY A 1 192 ? -18.764 11.063 7.165 1.00 90.56 192 GLY A O 1
ATOM 1433 N N . LYS A 1 193 ? -19.258 12.881 5.949 1.00 92.12 193 LYS A N 1
ATOM 1434 C CA . LYS A 1 193 ? -18.013 13.594 6.241 1.00 92.12 193 LYS A CA 1
ATOM 1435 C C . LYS A 1 193 ? -18.059 14.206 7.644 1.00 92.12 193 LYS A C 1
ATOM 1437 O O . LYS A 1 193 ? -18.922 15.038 7.908 1.00 92.12 193 LYS A O 1
ATOM 1442 N N . ALA A 1 194 ? -17.075 13.888 8.489 1.00 92.38 194 ALA A N 1
ATOM 1443 C CA . ALA A 1 194 ? -16.976 14.402 9.864 1.00 92.38 194 ALA A CA 1
ATOM 1444 C C . ALA A 1 194 ? -17.113 15.932 9.959 1.00 92.38 194 ALA A C 1
ATOM 1446 O O . ALA A 1 194 ? -17.893 16.445 10.749 1.00 92.38 194 ALA A O 1
ATOM 1447 N N . THR A 1 195 ? -16.425 16.678 9.088 1.00 90.88 195 THR A N 1
ATOM 1448 C CA . THR A 1 195 ? -16.436 18.154 9.102 1.00 90.88 195 THR A CA 1
ATOM 1449 C C . THR A 1 195 ? -17.769 18.781 8.681 1.00 90.88 195 THR A C 1
ATOM 1451 O O . THR A 1 195 ? -17.896 19.998 8.723 1.00 90.88 195 THR A O 1
ATOM 1454 N N . ALA A 1 196 ? -18.715 17.988 8.177 1.00 92.06 196 ALA A N 1
ATOM 1455 C CA . ALA A 1 196 ? -20.042 18.445 7.773 1.00 92.06 196 ALA A CA 1
ATOM 1456 C C . ALA A 1 196 ? -21.145 17.975 8.738 1.00 92.06 196 ALA A C 1
ATOM 1458 O O . ALA A 1 196 ? -22.295 18.367 8.566 1.00 92.06 196 ALA A O 1
ATOM 1459 N N . ASP A 1 197 ? -20.815 17.137 9.726 1.00 94.38 197 ASP A N 1
ATOM 1460 C CA . ASP A 1 197 ? -21.756 16.600 10.708 1.00 94.38 197 ASP A CA 1
ATOM 1461 C C . ASP A 1 197 ? -21.608 17.374 12.033 1.00 94.38 197 ASP A C 1
ATOM 1463 O O . ASP A 1 197 ? -20.584 17.232 12.705 1.00 94.38 197 ASP A O 1
ATOM 1467 N N . PRO A 1 198 ? -22.599 18.187 12.450 1.00 95.00 198 PRO A N 1
ATOM 1468 C CA . PRO A 1 198 ? -22.519 18.964 13.690 1.00 95.00 198 PRO A CA 1
ATOM 1469 C C . PRO A 1 198 ? -22.256 18.109 14.937 1.00 95.00 198 PRO A C 1
ATOM 1471 O O . PRO A 1 198 ? -21.627 18.584 15.885 1.00 95.00 198 PRO A O 1
ATOM 1474 N N . ARG A 1 199 ? -22.672 16.832 14.919 1.00 95.88 199 ARG A N 1
ATOM 1475 C CA . ARG A 1 199 ? -22.449 15.893 16.027 1.00 95.88 199 ARG A CA 1
ATOM 1476 C C . ARG A 1 199 ? -20.964 15.638 16.270 1.00 95.88 199 ARG A C 1
ATOM 1478 O O . ARG A 1 199 ? -20.588 15.370 17.406 1.00 95.88 199 ARG A O 1
ATOM 1485 N N . TYR A 1 200 ? -20.119 15.731 15.238 1.00 94.81 200 TYR A N 1
ATOM 1486 C CA . TYR A 1 200 ? -18.669 15.582 15.385 1.00 94.81 200 TYR A CA 1
ATOM 1487 C C . TYR A 1 200 ? -18.101 16.686 16.274 1.00 94.81 200 TYR A C 1
ATOM 1489 O O . TYR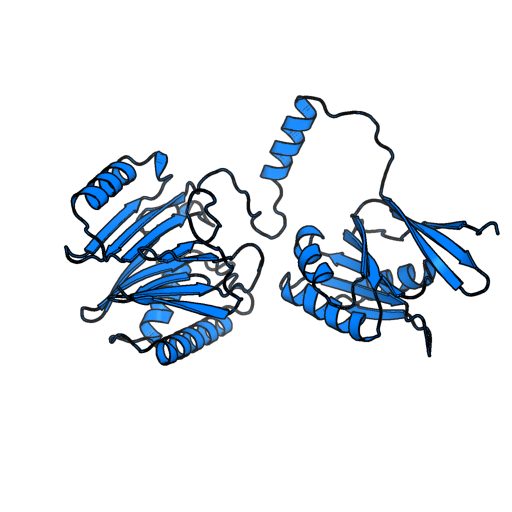 A 1 200 ? -17.446 16.411 17.278 1.00 94.81 200 TYR A O 1
ATOM 1497 N N . GLU A 1 201 ? -18.384 17.943 15.933 1.00 91.94 201 GLU A N 1
ATOM 1498 C CA . GLU A 1 201 ? -17.847 19.086 16.667 1.00 91.94 201 GLU A CA 1
ATOM 1499 C C . GLU A 1 201 ? -18.430 19.178 18.083 1.00 91.94 201 GLU A C 1
ATOM 1501 O O . GLU A 1 201 ? -17.693 19.424 19.041 1.00 91.94 201 GLU A O 1
ATOM 1506 N N . GLU A 1 202 ? -19.733 18.929 18.238 1.00 95.06 202 GLU A N 1
ATOM 1507 C CA . GLU A 1 202 ? -20.385 18.875 19.548 1.00 95.06 202 GLU A CA 1
ATOM 1508 C C . GLU A 1 202 ? -19.750 17.807 20.446 1.00 95.06 202 GLU A C 1
ATOM 1510 O O . GLU A 1 202 ? -19.422 18.080 21.605 1.00 95.06 202 GLU A O 1
ATOM 1515 N N . PHE A 1 203 ? -19.513 16.611 19.904 1.00 94.56 203 PHE A N 1
ATOM 1516 C CA . PHE A 1 203 ? -18.922 15.512 20.653 1.00 94.56 203 PHE A CA 1
ATOM 1517 C C . PHE A 1 203 ? -17.467 15.785 21.041 1.00 94.56 203 PHE A C 1
ATOM 1519 O O . PHE A 1 203 ? -17.104 15.572 22.196 1.00 94.56 203 PHE A O 1
ATOM 1526 N N . VAL A 1 204 ? -16.644 16.325 20.136 1.00 93.19 204 VAL A N 1
ATOM 1527 C CA . VAL A 1 204 ? -15.255 16.710 20.450 1.00 93.19 204 VAL A CA 1
ATOM 1528 C C . VAL A 1 204 ? -15.216 17.772 21.553 1.00 93.19 204 VAL A C 1
ATOM 1530 O O . VAL A 1 204 ? -14.453 17.639 22.511 1.00 93.19 204 VAL A O 1
ATOM 1533 N N . ARG A 1 205 ? -16.076 18.799 21.481 1.00 93.88 205 ARG A N 1
ATOM 1534 C CA . ARG A 1 205 ? -16.187 19.820 22.540 1.00 93.88 205 ARG A CA 1
ATOM 1535 C C . ARG A 1 205 ? -16.640 19.220 23.869 1.00 93.88 205 ARG A C 1
ATOM 1537 O O . ARG A 1 205 ? -16.187 19.669 24.919 1.00 93.88 205 ARG A O 1
ATOM 1544 N N . ARG A 1 206 ? -17.539 18.233 23.838 1.00 92.38 206 ARG A N 1
ATOM 1545 C CA . ARG A 1 206 ? -17.998 17.515 25.031 1.00 92.38 206 ARG A CA 1
ATOM 1546 C C . ARG A 1 206 ? -16.872 16.685 25.648 1.00 92.38 206 ARG A C 1
ATOM 1548 O O . ARG A 1 206 ? -16.646 16.820 26.846 1.00 92.38 206 ARG A O 1
ATOM 1555 N N . LEU A 1 207 ? -16.148 15.896 24.852 1.00 91.31 207 LEU A N 1
ATOM 1556 C CA . LEU A 1 207 ? -15.003 15.108 25.320 1.00 91.31 207 LEU A CA 1
ATOM 1557 C C . LEU A 1 207 ? -13.955 15.995 25.993 1.00 91.31 207 LEU A C 1
ATOM 1559 O O . LEU A 1 207 ? -13.568 15.719 27.120 1.00 91.31 207 LEU A O 1
ATOM 1563 N N . ALA A 1 208 ? -13.579 17.108 25.357 1.00 90.00 208 ALA A N 1
ATOM 1564 C CA . ALA A 1 208 ? -12.582 18.038 25.892 1.00 90.00 208 ALA A CA 1
ATOM 1565 C C . ALA A 1 208 ? -12.984 18.699 27.227 1.00 90.00 208 ALA A C 1
ATOM 1567 O O . ALA A 1 208 ? -12.133 19.255 27.914 1.00 90.00 208 ALA A O 1
ATOM 1568 N N . ARG A 1 209 ? -14.276 18.687 27.580 1.00 90.12 209 ARG A N 1
ATOM 1569 C CA . ARG A 1 209 ? -14.789 19.238 28.845 1.00 90.12 209 ARG A CA 1
ATOM 1570 C C . ARG A 1 209 ? -14.945 18.194 29.943 1.00 90.12 209 ARG A C 1
ATOM 1572 O O . ARG A 1 209 ? -14.928 18.573 31.108 1.00 90.12 209 ARG A O 1
ATOM 1579 N N . ILE A 1 210 ? -15.209 16.942 29.575 1.00 88.06 210 ILE A N 1
ATOM 1580 C CA . ILE A 1 210 ? -15.647 15.903 30.516 1.00 88.06 210 ILE A CA 1
ATOM 1581 C C . ILE A 1 210 ? -14.548 14.875 30.770 1.00 88.06 210 ILE A C 1
ATOM 1583 O O . ILE A 1 210 ? -14.425 14.423 31.898 1.00 88.06 210 ILE A O 1
ATOM 1587 N N . CYS A 1 211 ? -13.766 14.506 29.755 1.00 85.56 211 CYS A N 1
ATOM 1588 C CA . CYS A 1 211 ? -12.763 13.459 29.894 1.00 85.56 211 CYS A CA 1
ATOM 1589 C C . CYS A 1 211 ? -11.435 14.041 30.370 1.00 85.56 211 CYS A C 1
ATOM 1591 O O . CYS A 1 211 ? -10.841 14.883 29.688 1.00 85.56 211 CYS A O 1
ATOM 1593 N N . SER A 1 212 ? -10.946 13.539 31.499 1.00 84.06 212 SER A N 1
ATOM 1594 C CA . SER A 1 212 ? -9.594 13.825 31.978 1.00 84.06 212 SER A CA 1
ATOM 1595 C C . SER A 1 212 ? -8.647 12.685 31.583 1.00 84.06 212 SER A C 1
ATOM 1597 O O . SER A 1 212 ? -9.048 11.523 31.640 1.00 84.06 212 SER A O 1
ATOM 1599 N N . PRO A 1 213 ? -7.388 12.960 31.195 1.00 84.44 213 PRO A N 1
ATOM 1600 C CA . PRO A 1 213 ? -6.381 11.911 31.087 1.00 84.44 213 PRO A CA 1
ATOM 1601 C C . PRO A 1 213 ? -6.153 11.208 32.445 1.00 84.44 213 PRO A C 1
ATOM 1603 O O . PRO A 1 213 ? -6.238 11.868 33.484 1.00 84.44 213 PRO A O 1
ATOM 1606 N N . PRO A 1 214 ? -5.805 9.909 32.459 1.00 87.56 214 PRO A N 1
ATOM 1607 C CA . PRO A 1 214 ? -5.611 9.056 31.291 1.00 87.56 214 PRO A CA 1
ATOM 1608 C C . PRO A 1 214 ? -6.929 8.637 30.620 1.00 87.56 214 PRO A C 1
ATOM 1610 O O . PRO A 1 214 ? -7.936 8.376 31.276 1.00 87.56 214 PRO A O 1
ATOM 1613 N N . LEU A 1 215 ? -6.905 8.558 29.289 1.00 91.88 215 LEU A N 1
ATOM 1614 C CA . LEU A 1 215 ? -8.016 8.077 28.470 1.00 91.88 215 LEU A CA 1
ATOM 1615 C C . LEU A 1 215 ? -7.485 7.344 27.238 1.00 91.88 215 LEU A C 1
ATOM 1617 O O . LEU A 1 215 ? -6.429 7.684 26.703 1.00 91.88 215 LEU A O 1
ATOM 1621 N N . LEU A 1 216 ? -8.255 6.380 26.748 1.00 94.69 216 LEU A N 1
ATOM 1622 C CA . LEU A 1 216 ? -8.009 5.696 25.485 1.00 94.69 216 LEU A CA 1
ATOM 1623 C C . LEU A 1 216 ? -9.025 6.163 24.453 1.00 94.69 216 LEU A C 1
ATOM 1625 O O . LEU A 1 216 ? -10.223 6.173 24.726 1.00 94.69 216 LEU A O 1
ATOM 1629 N N . LEU A 1 217 ? -8.560 6.520 23.257 1.00 94.69 217 LEU A N 1
ATOM 1630 C CA . LEU A 1 217 ? -9.410 7.041 22.192 1.00 94.69 217 LEU A CA 1
ATOM 1631 C C . LEU A 1 217 ? -9.083 6.379 20.854 1.00 94.69 217 LEU A C 1
ATOM 1633 O O . LEU A 1 217 ? -7.922 6.267 20.468 1.00 94.69 217 LEU A O 1
ATOM 1637 N N . VAL A 1 218 ? -10.126 5.991 20.122 1.00 96.75 218 VAL A N 1
ATOM 1638 C CA . VAL A 1 218 ? -10.058 5.581 18.717 1.00 96.75 218 VAL A CA 1
ATOM 1639 C C . VAL A 1 218 ? -10.977 6.480 17.909 1.00 96.75 218 VAL A C 1
ATOM 1641 O O . VAL A 1 218 ? -12.177 6.540 18.163 1.00 96.75 218 VAL A O 1
ATOM 1644 N N . ALA A 1 219 ? -10.415 7.145 16.904 1.00 95.56 219 ALA A N 1
ATOM 1645 C CA . ALA A 1 219 ? -11.162 7.877 15.893 1.00 95.56 219 ALA A CA 1
ATOM 1646 C C . ALA A 1 219 ? -10.916 7.250 14.521 1.00 95.56 219 ALA A C 1
ATOM 1648 O O . ALA A 1 219 ? -9.812 6.786 14.233 1.00 95.56 219 ALA A O 1
ATOM 1649 N N . HIS A 1 220 ? -11.938 7.236 13.670 1.00 95.19 220 HIS A N 1
ATOM 1650 C CA . HIS A 1 220 ? -11.833 6.666 12.333 1.00 95.19 220 HIS A CA 1
ATOM 1651 C C . HIS A 1 220 ? -12.610 7.499 11.315 1.00 95.19 220 HIS A C 1
ATOM 1653 O O . HIS A 1 220 ? -13.735 7.921 11.579 1.00 95.19 220 HIS A O 1
ATOM 1659 N N . LEU A 1 221 ? -12.017 7.697 10.137 1.00 92.75 221 LEU A N 1
ATOM 1660 C CA . LEU A 1 221 ? -12.672 8.251 8.953 1.00 92.75 221 LEU A CA 1
ATOM 1661 C C . LEU A 1 221 ? -12.759 7.137 7.913 1.00 92.75 221 LEU A C 1
ATOM 1663 O O . LEU A 1 221 ? -11.747 6.543 7.555 1.00 92.75 221 LEU A O 1
ATOM 1667 N N . ARG A 1 222 ? -13.967 6.825 7.455 1.00 91.19 222 ARG A N 1
ATOM 1668 C CA . ARG A 1 222 ? -14.239 5.660 6.615 1.00 91.19 222 ARG A CA 1
ATOM 1669 C C . ARG A 1 222 ? -14.374 6.055 5.150 1.00 91.19 222 ARG A C 1
ATOM 1671 O O . ARG A 1 222 ? -15.121 6.975 4.821 1.00 91.19 222 ARG A O 1
ATOM 1678 N N . TYR A 1 223 ? -13.708 5.295 4.287 1.00 88.06 223 TYR A N 1
ATOM 1679 C CA . TYR A 1 223 ? -13.990 5.227 2.857 1.00 88.06 223 TYR A CA 1
ATOM 1680 C C . TYR A 1 223 ? -14.793 3.959 2.570 1.00 88.06 223 TYR A C 1
ATOM 1682 O O . TYR A 1 223 ? -14.399 2.877 3.003 1.00 88.06 223 TYR A O 1
ATOM 1690 N N . ALA A 1 224 ? -15.936 4.080 1.900 1.00 86.12 224 ALA A N 1
ATOM 1691 C CA . ALA A 1 224 ? -16.793 2.930 1.631 1.00 86.12 224 ALA A CA 1
ATOM 1692 C C . ALA A 1 224 ? -16.452 2.310 0.273 1.00 86.12 224 ALA A C 1
ATOM 1694 O O . ALA A 1 224 ? -16.535 2.991 -0.747 1.00 86.12 224 ALA A O 1
ATOM 1695 N N . SER A 1 225 ? -16.173 1.004 0.234 1.00 79.94 225 SER A N 1
ATOM 1696 C CA . SER A 1 225 ? -15.973 0.293 -1.038 1.00 79.94 225 SER A CA 1
ATOM 1697 C C . SER A 1 225 ? -17.247 0.222 -1.883 1.00 79.94 225 SER A C 1
ATOM 1699 O O . SER A 1 225 ? -17.199 0.184 -3.113 1.00 79.94 225 SER A O 1
ATOM 1701 N N . LYS A 1 226 ? -18.419 0.274 -1.232 1.00 83.44 226 LYS A N 1
ATOM 1702 C CA . LYS A 1 226 ? -19.729 0.298 -1.892 1.00 83.44 226 LYS A CA 1
ATOM 1703 C C . LYS A 1 226 ? -20.618 1.419 -1.372 1.00 83.44 226 LYS A C 1
ATOM 1705 O O . LYS A 1 226 ? -20.768 1.602 -0.163 1.00 83.44 226 LYS A O 1
ATOM 1710 N N . LYS A 1 227 ? -21.263 2.139 -2.294 1.00 85.38 227 LYS A N 1
ATOM 1711 C CA . LYS A 1 227 ? -22.095 3.318 -1.987 1.00 85.38 227 LYS A CA 1
ATOM 1712 C C . LYS A 1 227 ? -23.304 3.012 -1.102 1.00 85.38 227 LYS A C 1
ATOM 1714 O O . LYS A 1 227 ? -23.691 3.841 -0.289 1.00 85.38 227 LYS A O 1
ATOM 1719 N N . ASP A 1 228 ? -23.896 1.834 -1.247 1.00 88.31 228 ASP A N 1
ATOM 1720 C CA . ASP A 1 228 ? -25.012 1.366 -0.420 1.00 88.31 228 ASP A CA 1
ATOM 1721 C C . ASP A 1 228 ? -24.607 1.109 1.040 1.00 88.31 228 ASP A C 1
ATOM 1723 O O . ASP A 1 228 ? -25.468 1.056 1.914 1.00 88.31 228 ASP A O 1
ATOM 1727 N N . THR A 1 229 ? -23.307 1.033 1.336 1.00 90.50 229 THR A N 1
ATOM 1728 C CA . THR A 1 229 ? -22.788 0.914 2.705 1.00 90.50 229 THR A CA 1
ATOM 1729 C C . THR A 1 229 ? -22.449 2.261 3.352 1.00 90.50 229 THR A C 1
ATOM 1731 O O . THR A 1 229 ? -21.901 2.281 4.452 1.00 90.50 229 THR A O 1
ATOM 1734 N N . ILE A 1 230 ? -22.764 3.399 2.723 1.00 92.81 230 ILE A N 1
ATOM 1735 C CA . ILE A 1 230 ? -22.600 4.742 3.312 1.00 92.81 230 ILE A CA 1
ATOM 1736 C C . ILE A 1 230 ? -23.759 4.997 4.289 1.00 92.81 230 ILE A C 1
ATOM 1738 O O . ILE A 1 230 ? -24.724 5.699 3.993 1.00 92.81 230 ILE A O 1
ATOM 1742 N N . GLN A 1 231 ? -23.711 4.328 5.443 1.00 94.44 231 GLN A N 1
ATOM 1743 C CA . GLN A 1 231 ? -24.743 4.362 6.480 1.00 94.44 231 GLN A CA 1
ATOM 1744 C C . GLN A 1 231 ? -24.097 4.277 7.865 1.00 94.44 231 GLN A C 1
ATOM 1746 O O . GLN A 1 231 ? -23.064 3.631 8.029 1.00 94.44 231 GLN A O 1
ATOM 1751 N N . GLU A 1 232 ? -24.734 4.876 8.876 1.00 95.44 232 GLU A N 1
ATOM 1752 C CA . GLU A 1 232 ? -24.161 5.009 10.223 1.00 95.44 232 GLU A CA 1
ATOM 1753 C C . GLU A 1 232 ? -23.855 3.645 10.844 1.00 95.44 232 GLU A C 1
ATOM 1755 O O . GLU A 1 232 ? -22.826 3.455 11.488 1.00 95.44 232 GLU A O 1
ATOM 1760 N N . GLN A 1 233 ? -24.715 2.658 10.583 1.00 95.50 233 GLN A N 1
ATOM 1761 C CA . GLN A 1 233 ? -24.545 1.298 11.078 1.00 95.50 233 GLN A CA 1
ATOM 1762 C C . GLN A 1 233 ? -23.254 0.624 10.602 1.00 95.50 233 GLN A C 1
ATOM 1764 O O . GLN A 1 233 ? -22.776 -0.263 11.305 1.00 95.50 233 GLN A O 1
ATOM 1769 N N . TYR A 1 234 ? -22.675 1.077 9.483 1.00 96.31 234 TYR A N 1
ATOM 1770 C CA . TYR A 1 234 ? -21.434 0.575 8.885 1.00 96.31 234 TYR A CA 1
ATOM 1771 C C . TYR A 1 234 ? -20.220 1.480 9.147 1.00 96.31 234 TYR A C 1
ATOM 1773 O O . TYR A 1 234 ? -19.121 1.179 8.683 1.00 96.31 234 TYR A O 1
ATOM 1781 N N . SER A 1 235 ? -20.395 2.586 9.875 1.00 96.50 235 SER A N 1
ATOM 1782 C CA . SER A 1 235 ? -19.305 3.487 10.247 1.00 96.50 235 SER A CA 1
ATOM 1783 C C . SER A 1 235 ? -18.539 2.947 11.457 1.00 96.50 235 SER A C 1
ATOM 1785 O O . SER A 1 235 ? -19.135 2.528 12.456 1.00 96.50 235 SER A O 1
ATOM 1787 N N . HIS A 1 236 ? -17.211 2.973 11.353 1.00 96.38 236 HIS A N 1
ATOM 1788 C CA . HIS A 1 236 ? -16.280 2.598 12.416 1.00 96.38 236 HIS A CA 1
ATOM 1789 C C . HIS A 1 236 ? -16.148 3.696 13.487 1.00 96.38 236 HIS A C 1
ATOM 1791 O O . HIS A 1 236 ? -16.390 4.864 13.181 1.00 96.38 236 HIS A O 1
ATOM 1797 N N . PRO A 1 237 ? -15.676 3.354 14.702 1.00 97.94 237 PRO A N 1
ATOM 1798 C CA . PRO A 1 237 ? -15.430 1.991 15.186 1.00 97.94 237 PRO A CA 1
ATOM 1799 C C . PRO A 1 237 ? -16.736 1.251 15.506 1.00 97.94 237 PRO A C 1
ATOM 1801 O O . PRO A 1 237 ? -17.739 1.879 15.828 1.00 97.94 237 PRO A O 1
ATOM 1804 N N . PHE A 1 238 ? -16.740 -0.079 15.426 1.00 98.12 238 PHE A N 1
ATOM 1805 C CA . PHE A 1 238 ? -17.864 -0.920 15.855 1.00 98.12 238 PHE A CA 1
ATOM 1806 C C . PHE A 1 238 ? -17.762 -1.229 17.343 1.00 98.12 238 PHE A C 1
ATOM 1808 O O . PHE A 1 238 ? -16.695 -1.632 17.785 1.00 98.12 238 PHE A O 1
ATOM 1815 N N . ARG A 1 239 ? -18.863 -1.096 18.090 1.00 97.06 239 ARG A N 1
ATOM 1816 C CA . ARG A 1 239 ? -18.942 -1.434 19.519 1.00 97.06 239 ARG A CA 1
ATOM 1817 C C . ARG A 1 239 ? -19.506 -2.841 19.730 1.00 97.06 239 ARG A C 1
ATOM 1819 O O . ARG A 1 239 ? -20.548 -3.176 19.161 1.00 97.06 239 ARG A O 1
ATOM 1826 N N . ARG A 1 240 ? -18.885 -3.626 20.611 1.00 95.75 240 ARG A N 1
ATOM 1827 C CA . ARG A 1 240 ? -19.436 -4.877 21.160 1.00 95.75 240 ARG A CA 1
ATOM 1828 C C . ARG A 1 240 ? -19.218 -4.946 22.660 1.00 95.75 240 ARG A C 1
ATOM 1830 O O . ARG A 1 240 ? -18.222 -4.448 23.171 1.00 95.75 240 ARG A O 1
ATOM 1837 N N . GLU A 1 241 ? -20.135 -5.610 23.342 1.00 93.75 241 GLU A N 1
ATOM 1838 C CA . GLU A 1 241 ? -20.008 -5.951 24.752 1.00 93.75 241 GLU A CA 1
ATOM 1839 C C . GLU A 1 241 ? -20.082 -7.468 24.869 1.00 93.75 241 GLU A C 1
ATOM 1841 O O . GLU A 1 241 ? -21.009 -8.082 24.339 1.00 93.75 241 GLU A O 1
ATOM 1846 N N . VAL A 1 242 ? -19.067 -8.064 25.488 1.00 90.31 242 VAL A N 1
ATOM 1847 C CA . VAL A 1 242 ? -18.945 -9.511 25.663 1.00 90.31 242 VAL A CA 1
ATOM 1848 C C . VAL A 1 242 ? -18.729 -9.760 27.149 1.00 90.31 242 VAL A C 1
ATOM 1850 O O . VAL A 1 242 ? -17.666 -9.435 27.664 1.00 90.31 242 VAL A O 1
ATOM 1853 N N . ASP A 1 243 ? -19.754 -10.254 27.845 1.00 88.56 243 ASP A N 1
ATOM 1854 C CA . ASP A 1 243 ? -19.751 -10.494 29.298 1.00 88.56 243 ASP A CA 1
ATOM 1855 C C . ASP A 1 243 ? -19.185 -9.320 30.124 1.00 88.56 243 ASP A C 1
ATOM 1857 O O . ASP A 1 243 ? -18.311 -9.478 30.973 1.00 88.56 243 ASP A O 1
ATOM 1861 N N . GLY A 1 244 ? -19.661 -8.102 29.842 1.00 86.12 244 GLY A N 1
ATOM 1862 C CA . GLY A 1 244 ? -19.224 -6.876 30.522 1.00 86.12 244 GLY A CA 1
ATOM 1863 C C . GLY A 1 244 ? -17.895 -6.295 30.020 1.00 86.12 244 GLY A C 1
ATOM 1864 O O . GLY A 1 244 ? -17.559 -5.163 30.367 1.00 86.12 244 GLY A O 1
ATOM 1865 N N . ARG A 1 245 ? -17.155 -6.999 29.151 1.00 89.88 245 ARG A N 1
ATOM 1866 C CA . ARG A 1 245 ? -16.003 -6.438 28.433 1.00 89.88 245 ARG A CA 1
ATOM 1867 C C . ARG A 1 245 ? -16.481 -5.650 27.218 1.00 89.88 245 ARG A C 1
ATOM 1869 O O . ARG A 1 245 ? -16.884 -6.227 26.204 1.00 89.88 245 ARG A O 1
ATOM 1876 N N . VAL A 1 246 ? -16.389 -4.327 27.299 1.00 93.38 246 VAL A N 1
ATOM 1877 C CA . VAL A 1 246 ? -16.633 -3.441 26.155 1.00 93.38 246 VAL A CA 1
ATOM 1878 C C . VAL A 1 246 ? -15.421 -3.440 25.233 1.00 93.38 246 VAL A C 1
ATOM 1880 O O . VAL A 1 246 ? -14.276 -3.312 25.670 1.00 93.38 246 VAL A O 1
ATOM 1883 N N . THR A 1 247 ? -15.686 -3.564 23.938 1.00 96.38 247 THR A N 1
ATOM 1884 C CA . THR A 1 247 ? -14.671 -3.519 22.896 1.00 96.38 247 THR A CA 1
ATOM 1885 C C . THR A 1 247 ? -15.111 -2.617 21.743 1.00 96.38 247 THR A C 1
ATOM 1887 O O . THR A 1 247 ? -16.303 -2.518 21.433 1.00 96.38 247 THR A O 1
ATOM 1890 N N . PHE A 1 248 ? -14.141 -1.961 21.106 1.00 98.19 248 PHE A N 1
ATOM 1891 C CA . PHE A 1 248 ? -14.340 -1.160 19.900 1.00 98.19 248 PHE A CA 1
ATOM 1892 C C . PHE A 1 248 ? -13.371 -1.585 18.811 1.00 98.19 248 PHE A C 1
ATOM 1894 O O . PHE A 1 248 ? -12.197 -1.770 19.106 1.00 98.19 248 PHE A O 1
ATOM 1901 N N . PHE A 1 249 ? -13.825 -1.674 17.561 1.00 98.44 249 PHE A N 1
ATOM 1902 C CA . PHE A 1 249 ? -12.998 -2.146 16.449 1.00 98.44 249 PHE A CA 1
ATOM 1903 C C . PHE A 1 249 ? -13.066 -1.225 15.228 1.00 98.44 249 PHE A C 1
ATOM 1905 O O . PHE A 1 249 ? -14.141 -0.976 14.674 1.00 98.44 249 PHE A O 1
ATOM 1912 N N . ALA A 1 250 ? -11.905 -0.738 14.794 1.00 97.75 250 ALA A N 1
ATOM 1913 C CA . ALA A 1 250 ? -11.709 0.007 13.556 1.00 97.75 250 ALA A CA 1
ATOM 1914 C C . ALA A 1 250 ? -10.712 -0.736 12.663 1.00 97.75 250 ALA A C 1
ATOM 1916 O O . ALA A 1 250 ? -9.659 -1.159 13.131 1.00 97.75 250 ALA A O 1
ATOM 1917 N N . HIS A 1 251 ? -11.037 -0.886 11.382 1.00 95.06 251 HIS A N 1
ATOM 1918 C CA . HIS A 1 251 ? -10.309 -1.740 10.449 1.00 95.06 251 HIS A CA 1
ATOM 1919 C C . HIS A 1 251 ? -10.020 -0.992 9.153 1.00 95.06 251 HIS A C 1
ATOM 1921 O O . HIS A 1 251 ? -10.912 -0.336 8.615 1.00 95.06 251 HIS A O 1
ATOM 1927 N N . ASN A 1 252 ? -8.797 -1.134 8.650 1.00 92.50 252 ASN A N 1
ATOM 1928 C CA . ASN A 1 252 ? -8.385 -0.622 7.354 1.00 92.50 252 ASN A CA 1
ATOM 1929 C C . ASN A 1 252 ? -8.022 -1.790 6.428 1.00 92.50 252 ASN A C 1
ATOM 1931 O O . ASN A 1 252 ? -6.931 -2.361 6.533 1.00 92.50 252 ASN A O 1
ATOM 1935 N N . GLY A 1 253 ? -8.954 -2.128 5.542 1.00 91.00 253 GLY A N 1
ATOM 1936 C CA . GLY A 1 253 ? -8.857 -3.220 4.580 1.00 91.00 253 GLY A CA 1
ATOM 1937 C C . GLY A 1 253 ? -10.236 -3.654 4.096 1.00 91.00 253 GLY A C 1
ATOM 1938 O O . GLY A 1 253 ? -11.236 -3.391 4.770 1.00 91.00 253 GLY A O 1
ATOM 1939 N N . GLU A 1 254 ? -10.263 -4.340 2.957 1.00 91.88 254 GLU A N 1
ATOM 1940 C CA . GLU A 1 254 ? -11.447 -5.004 2.421 1.00 91.88 254 GLU A CA 1
ATOM 1941 C C . GLU A 1 254 ? -11.211 -6.514 2.227 1.00 91.88 254 GLU A C 1
ATOM 1943 O O . GLU A 1 254 ? -10.080 -6.978 2.046 1.00 91.88 254 GLU A O 1
ATOM 1948 N N . ILE A 1 255 ? -12.287 -7.301 2.275 1.00 94.06 255 ILE A N 1
ATOM 1949 C CA . ILE A 1 255 ? -12.324 -8.646 1.690 1.00 94.06 255 ILE A CA 1
ATOM 1950 C C . ILE A 1 255 ? -12.954 -8.548 0.298 1.00 94.06 255 ILE A C 1
ATOM 1952 O O . ILE A 1 255 ? -14.160 -8.319 0.159 1.00 94.06 255 ILE A O 1
ATOM 1956 N N . GLU A 1 256 ? -12.152 -8.773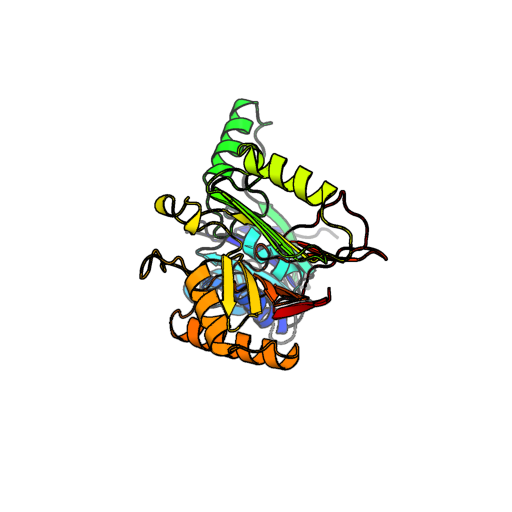 -0.740 1.00 87.81 256 GLU A N 1
ATOM 1957 C CA . GLU A 1 256 ? -12.570 -8.637 -2.132 1.00 87.81 256 GLU A CA 1
ATOM 1958 C C . GLU A 1 256 ? -13.833 -9.465 -2.430 1.00 87.81 256 GLU A C 1
ATOM 1960 O O . GLU A 1 256 ? -13.909 -10.681 -2.208 1.00 87.81 256 GLU A O 1
ATOM 1965 N N . GLY A 1 257 ? -14.862 -8.792 -2.950 1.00 87.19 257 GLY A N 1
ATOM 1966 C CA . GLY A 1 257 ? -16.122 -9.429 -3.329 1.00 87.19 257 GLY A CA 1
ATOM 1967 C C . GLY A 1 257 ? -16.985 -9.898 -2.151 1.00 87.19 257 GLY A C 1
ATOM 1968 O O . GLY A 1 257 ? -17.954 -10.623 -2.376 1.00 87.19 257 GLY A O 1
ATOM 1969 N N . PHE A 1 258 ? -16.687 -9.494 -0.910 1.00 93.19 258 PHE A N 1
ATOM 1970 C CA . PHE A 1 258 ? -17.480 -9.883 0.261 1.00 93.19 258 PHE A CA 1
ATOM 1971 C C . PHE A 1 258 ? -18.916 -9.347 0.199 1.00 93.19 258 PHE A C 1
ATOM 1973 O O . PHE A 1 258 ? -19.871 -10.112 0.349 1.00 93.19 258 PHE A O 1
ATOM 1980 N N . GLY A 1 259 ? -19.066 -8.047 -0.085 1.00 89.06 259 GLY A N 1
ATOM 1981 C CA . GLY A 1 259 ? -20.359 -7.367 -0.177 1.00 89.06 259 GLY A CA 1
ATOM 1982 C C . GLY A 1 259 ? -21.083 -7.216 1.159 1.00 89.06 259 GLY A C 1
ATOM 1983 O O . GLY A 1 259 ? -20.470 -6.868 2.159 1.00 89.06 259 GLY A O 1
ATOM 1984 N N . LEU A 1 260 ? -22.401 -7.410 1.157 1.00 92.38 260 LEU A N 1
ATOM 1985 C CA . LEU A 1 260 ? -23.192 -7.496 2.381 1.00 92.38 260 LEU A CA 1
ATOM 1986 C C . LEU A 1 260 ? -23.590 -8.954 2.585 1.00 92.38 260 LEU A C 1
ATOM 1988 O O . LEU A 1 260 ? -24.188 -9.562 1.696 1.00 92.38 260 LEU A O 1
ATOM 1992 N N . ARG A 1 261 ? -23.279 -9.504 3.757 1.00 93.19 261 ARG A N 1
ATOM 1993 C CA . ARG A 1 261 ? -23.685 -10.855 4.161 1.00 93.19 261 ARG A CA 1
ATOM 1994 C C . ARG A 1 261 ? -24.438 -10.754 5.468 1.00 93.19 261 ARG A C 1
ATOM 1996 O O . ARG A 1 261 ? -23.911 -10.204 6.426 1.00 93.19 261 ARG A O 1
ATOM 2003 N N . GLU A 1 262 ? -25.686 -11.214 5.482 1.00 93.06 262 GLU A N 1
ATOM 2004 C CA . GLU A 1 262 ? -26.549 -11.133 6.673 1.00 93.06 262 GLU A CA 1
ATOM 2005 C C . GLU A 1 262 ? -26.640 -9.704 7.252 1.00 93.06 262 GLU A C 1
ATOM 2007 O O . GLU A 1 262 ? -26.656 -9.495 8.462 1.00 93.06 262 GLU A O 1
ATOM 2012 N N . GLY A 1 263 ? -26.642 -8.693 6.373 1.00 93.25 263 GLY A N 1
ATOM 2013 C CA . GLY A 1 263 ? -26.676 -7.281 6.770 1.00 93.25 263 GLY A CA 1
ATOM 2014 C C . GLY A 1 263 ? -25.378 -6.751 7.392 1.00 93.25 263 GLY A C 1
ATOM 2015 O O . GLY A 1 263 ? -25.389 -5.665 7.963 1.00 93.25 263 GLY A O 1
ATOM 2016 N N . LYS A 1 264 ? -24.267 -7.488 7.295 1.00 95.50 264 LYS A N 1
ATOM 2017 C CA . LYS A 1 264 ? -22.944 -7.088 7.787 1.00 95.50 264 LYS A CA 1
ATOM 2018 C C . LYS A 1 264 ? -21.986 -6.832 6.631 1.00 95.50 264 LYS A C 1
ATOM 2020 O O . LYS A 1 264 ? -22.004 -7.552 5.629 1.00 95.50 264 LYS A O 1
ATOM 2025 N N . ILE A 1 265 ? -21.125 -5.832 6.805 1.00 96.25 265 ILE A N 1
ATOM 2026 C CA . ILE A 1 265 ? -19.926 -5.672 5.974 1.00 96.25 265 ILE A CA 1
ATOM 2027 C C . ILE A 1 265 ? -18.799 -6.579 6.481 1.00 96.25 265 ILE A C 1
ATOM 2029 O O . ILE A 1 265 ? -18.832 -7.081 7.609 1.00 96.25 265 ILE A O 1
ATOM 2033 N N . ASP A 1 266 ? -17.778 -6.749 5.654 1.00 96.38 266 ASP A N 1
ATOM 2034 C CA . ASP A 1 266 ? -16.581 -7.541 5.934 1.00 96.38 266 ASP A CA 1
ATOM 2035 C C . ASP A 1 266 ? -15.907 -7.207 7.271 1.00 96.38 266 ASP A C 1
ATOM 2037 O O . ASP A 1 266 ? -15.545 -8.114 8.012 1.00 96.38 266 ASP A O 1
ATOM 2041 N N . THR A 1 267 ? -15.810 -5.930 7.648 1.00 97.06 267 THR A N 1
ATOM 2042 C CA . THR A 1 267 ? -15.205 -5.540 8.924 1.00 97.06 267 THR A CA 1
ATOM 2043 C C . THR A 1 267 ? -15.976 -6.124 10.107 1.00 97.06 267 THR A C 1
ATOM 2045 O O . THR A 1 267 ? -15.365 -6.604 11.058 1.00 97.06 267 THR A O 1
ATOM 2048 N N . GLN A 1 268 ? -17.311 -6.084 10.077 1.00 97.69 268 GLN A N 1
ATOM 2049 C CA . GLN A 1 268 ? -18.125 -6.646 11.159 1.00 97.69 268 GLN A CA 1
ATOM 2050 C C . GLN A 1 268 ? -17.971 -8.165 11.212 1.00 97.69 268 GLN A C 1
ATOM 2052 O O . GLN A 1 268 ? -17.890 -8.727 12.297 1.00 97.69 268 GLN A O 1
ATOM 2057 N N . PHE A 1 269 ? -17.871 -8.813 10.049 1.00 98.00 269 PHE A N 1
ATOM 2058 C CA . PHE A 1 269 ? -17.573 -10.238 9.960 1.00 98.00 269 PHE A CA 1
ATOM 2059 C C . PHE A 1 269 ? -16.200 -10.580 10.560 1.00 98.00 269 PHE A C 1
ATOM 2061 O O . PHE A 1 269 ? -16.118 -11.466 11.406 1.00 98.00 269 PHE A O 1
ATOM 2068 N N . ILE A 1 270 ? -15.136 -9.855 10.193 1.00 98.31 270 ILE A N 1
ATOM 2069 C CA . ILE A 1 270 ? -13.788 -10.027 10.766 1.00 98.31 270 ILE A CA 1
ATOM 2070 C C . ILE A 1 270 ? -13.832 -9.833 12.284 1.00 98.31 270 ILE A C 1
ATOM 2072 O O . ILE A 1 270 ? -13.271 -10.632 13.032 1.00 98.31 270 ILE A O 1
ATOM 2076 N N . TYR A 1 271 ? -14.526 -8.791 12.742 1.00 98.25 271 TYR A N 1
ATOM 2077 C CA . TYR A 1 271 ? -14.633 -8.474 14.157 1.00 98.25 271 TYR A CA 1
ATOM 2078 C C . TYR A 1 271 ? -15.347 -9.572 14.948 1.00 98.25 271 TYR A C 1
ATOM 2080 O O . TYR A 1 271 ? -14.837 -10.000 15.981 1.00 98.25 271 TYR A O 1
ATOM 2088 N N . ASP A 1 272 ? -16.474 -10.080 14.440 1.00 97.56 272 ASP A N 1
ATOM 2089 C CA . ASP A 1 272 ? -17.194 -11.187 15.069 1.00 97.56 272 ASP A CA 1
ATOM 2090 C C . ASP A 1 272 ? -16.283 -12.436 15.153 1.00 97.56 272 ASP A C 1
ATOM 2092 O O . ASP A 1 272 ? -16.150 -13.021 16.225 1.00 97.56 272 ASP A O 1
ATOM 2096 N N . ARG A 1 273 ? -15.530 -12.775 14.090 1.00 98.12 273 ARG A N 1
ATOM 2097 C CA . ARG A 1 273 ? -14.553 -13.889 14.111 1.00 98.12 273 ARG A CA 1
ATOM 2098 C C . ARG A 1 273 ? -13.429 -13.688 15.132 1.00 98.12 273 ARG A C 1
ATOM 2100 O O . ARG A 1 273 ? -12.964 -14.656 15.739 1.00 98.12 273 ARG A O 1
ATOM 2107 N N . PHE A 1 274 ? -12.956 -12.455 15.301 1.00 98.25 274 PHE A N 1
ATOM 2108 C CA . PHE A 1 274 ? -11.939 -12.137 16.304 1.00 98.25 274 PHE A CA 1
ATOM 2109 C C . PHE A 1 274 ? -12.496 -12.318 17.712 1.00 98.25 274 PHE A C 1
ATOM 2111 O O . PHE A 1 274 ? -11.845 -12.970 18.526 1.00 98.25 274 PHE A O 1
ATOM 2118 N N . LEU A 1 275 ? -13.699 -11.814 17.988 1.00 97.12 275 LEU A N 1
ATOM 2119 C CA . LEU A 1 275 ? -14.349 -11.983 19.286 1.00 97.12 275 LEU A CA 1
ATOM 2120 C C . LEU A 1 275 ? -14.649 -13.453 19.594 1.00 97.12 275 LEU A C 1
ATOM 2122 O O . LEU A 1 275 ? -14.344 -13.894 20.699 1.00 97.12 275 LEU A O 1
ATOM 2126 N N . ASP A 1 276 ? -15.126 -14.231 18.620 1.00 96.88 276 ASP A N 1
ATOM 2127 C CA . ASP A 1 276 ? -15.345 -15.676 18.772 1.00 96.88 276 ASP A CA 1
ATOM 2128 C C . ASP A 1 276 ? -14.057 -16.401 19.185 1.00 96.88 276 ASP A C 1
ATOM 2130 O O . ASP A 1 276 ? -14.064 -17.276 20.052 1.00 96.88 276 ASP A O 1
ATOM 2134 N N . SER A 1 277 ? -12.919 -16.032 18.583 1.00 97.19 277 SER A N 1
ATOM 2135 C CA . SER A 1 277 ? -11.636 -16.649 18.922 1.00 97.19 277 SER A CA 1
ATOM 2136 C C . SER A 1 277 ? -11.030 -16.117 20.222 1.00 97.19 277 SER A C 1
ATOM 2138 O O . SER A 1 277 ? -10.282 -16.848 20.876 1.00 97.19 277 SER A O 1
ATOM 2140 N N . LEU A 1 278 ? -11.285 -14.858 20.577 1.00 96.00 278 LEU A N 1
ATOM 2141 C CA . LEU A 1 278 ? -10.822 -14.254 21.827 1.00 96.00 278 LEU A CA 1
ATOM 2142 C C . LEU A 1 278 ? -11.642 -14.760 23.018 1.00 96.00 278 LEU A C 1
ATOM 2144 O O . LEU A 1 278 ? -11.099 -14.900 24.112 1.00 96.00 278 LEU A O 1
ATOM 2148 N N . GLY A 1 279 ? -12.909 -15.108 22.818 1.00 94.06 279 GLY A N 1
ATOM 2149 C CA . GLY A 1 279 ? -13.819 -15.438 23.906 1.00 94.06 279 GLY A CA 1
ATOM 2150 C C . GLY A 1 279 ? -14.164 -14.207 24.743 1.00 94.06 279 GLY A C 1
ATOM 2151 O O . GLY A 1 279 ? -14.023 -13.067 24.295 1.00 94.06 279 GLY A O 1
ATOM 2152 N N . THR A 1 280 ? -14.634 -14.445 25.962 1.00 91.38 280 THR A N 1
ATOM 2153 C CA . THR A 1 280 ? -15.318 -13.438 26.782 1.00 91.38 280 THR A CA 1
ATOM 2154 C C . THR A 1 280 ? -14.356 -12.605 27.629 1.00 91.38 280 THR A C 1
ATOM 2156 O O . THR A 1 280 ? -14.484 -11.385 27.700 1.00 91.38 280 THR A O 1
ATOM 2159 N N . GLU A 1 281 ? -13.322 -13.234 28.183 1.00 89.62 281 GLU A N 1
ATOM 2160 C CA . GLU A 1 281 ? -12.341 -12.576 29.046 1.00 89.62 281 GLU A CA 1
ATOM 2161 C C . GLU A 1 281 ? -11.232 -11.849 28.270 1.00 89.62 281 GLU A C 1
ATOM 2163 O O . GLU A 1 281 ? -10.853 -12.217 27.150 1.00 89.62 281 GLU A O 1
ATOM 2168 N N . ALA A 1 282 ? -10.676 -10.803 28.889 1.00 89.50 282 ALA A N 1
ATOM 2169 C CA . ALA A 1 282 ? -9.494 -10.114 28.385 1.00 89.50 282 ALA A CA 1
ATOM 2170 C C . ALA A 1 282 ? -8.263 -11.029 28.469 1.00 89.50 282 ALA A C 1
ATOM 2172 O O . ALA A 1 282 ? -7.961 -11.597 29.516 1.00 89.50 282 ALA A O 1
ATOM 2173 N N . ARG A 1 283 ? -7.531 -11.153 27.358 1.00 93.25 283 ARG A N 1
ATOM 2174 C CA . ARG A 1 283 ? -6.365 -12.041 27.258 1.00 93.25 283 ARG A CA 1
ATOM 2175 C C . ARG A 1 283 ? -5.047 -11.279 27.339 1.00 93.25 283 ARG A C 1
ATOM 2177 O O . ARG A 1 283 ? -4.937 -10.230 26.701 1.00 93.25 283 ARG A O 1
ATOM 2184 N N . PRO A 1 284 ? -3.995 -11.808 27.981 1.00 95.38 284 PRO A N 1
ATOM 2185 C CA . PRO A 1 284 ? -2.647 -11.270 27.828 1.00 95.38 284 PRO A CA 1
ATOM 2186 C C . PRO A 1 284 ? -2.254 -11.158 26.350 1.00 95.38 284 PRO A C 1
ATOM 2188 O O . PRO A 1 284 ? -2.670 -11.973 25.522 1.00 95.38 284 PRO A O 1
ATOM 2191 N N . LEU A 1 285 ? -1.434 -10.162 26.004 1.00 96.06 285 LEU A N 1
ATOM 2192 C CA . LEU A 1 285 ? -1.089 -9.876 24.610 1.00 96.06 285 LEU A CA 1
ATOM 2193 C C . LEU A 1 285 ? -0.596 -11.113 23.815 1.00 96.06 285 LEU A C 1
ATOM 2195 O O . LEU A 1 285 ? -1.028 -11.272 22.674 1.00 96.06 285 LEU A O 1
ATOM 2199 N N . PRO A 1 286 ? 0.242 -12.028 24.349 1.00 97.44 286 PRO A N 1
ATOM 2200 C CA . PRO A 1 286 ? 0.636 -13.240 23.621 1.00 97.44 286 PRO A CA 1
ATOM 2201 C C . PRO A 1 286 ? -0.543 -14.138 23.219 1.00 97.44 286 PRO A C 1
ATOM 2203 O O . PRO A 1 286 ? -0.600 -14.604 22.082 1.00 97.44 286 PRO A O 1
ATOM 2206 N N . GLU A 1 287 ? -1.505 -14.343 24.117 1.00 97.69 287 GLU A N 1
ATOM 2207 C CA . GLU A 1 287 ? -2.703 -15.141 23.844 1.00 97.69 287 GLU A CA 1
ATOM 2208 C C . GLU A 1 287 ? -3.662 -14.421 22.894 1.00 97.69 287 GLU A C 1
ATOM 2210 O O . GLU A 1 287 ? -4.239 -15.046 22.005 1.00 97.69 287 GLU A O 1
ATOM 2215 N N . PHE A 1 288 ? -3.783 -13.096 23.027 1.00 97.69 288 PHE A N 1
ATOM 2216 C CA . PHE A 1 288 ? -4.529 -12.267 22.082 1.00 97.69 288 PHE A CA 1
ATOM 2217 C C . PHE A 1 288 ? -3.988 -12.448 20.656 1.00 97.69 288 PHE A C 1
ATOM 2219 O O . PHE A 1 288 ? -4.753 -12.705 19.726 1.00 97.69 288 PHE A O 1
ATOM 2226 N N . LYS A 1 289 ? -2.657 -12.393 20.480 1.00 98.06 289 LYS A N 1
ATOM 2227 C CA . LYS A 1 289 ? -2.010 -12.617 19.176 1.00 98.06 289 LYS A CA 1
ATOM 2228 C C . LYS A 1 289 ? -2.318 -14.003 18.616 1.00 98.06 289 LYS A C 1
ATOM 2230 O O . LYS A 1 289 ? -2.589 -14.116 17.424 1.00 98.06 289 LYS A O 1
ATOM 2235 N N . GLN A 1 290 ? -2.287 -15.042 19.451 1.00 97.81 290 GLN A N 1
ATOM 2236 C CA . GLN A 1 290 ? -2.597 -16.411 19.026 1.00 97.81 290 GLN A CA 1
ATOM 2237 C C . GLN A 1 290 ? -4.059 -16.558 18.584 1.00 97.81 290 GLN A C 1
ATOM 2239 O O . GLN A 1 290 ? -4.320 -17.131 17.527 1.00 97.81 290 GLN A O 1
ATOM 2244 N N . ALA A 1 291 ? -5.003 -15.998 19.344 1.00 98.06 291 ALA A N 1
ATOM 2245 C CA . ALA A 1 291 ? -6.421 -16.003 18.991 1.00 98.06 291 ALA A CA 1
ATOM 2246 C C . ALA A 1 291 ? -6.680 -15.256 17.672 1.00 98.06 291 ALA A C 1
ATOM 2248 O O . ALA A 1 291 ? -7.304 -15.792 16.757 1.00 98.06 291 ALA A O 1
ATOM 2249 N N . VAL A 1 292 ? -6.121 -14.054 17.520 1.00 98.31 292 VAL A N 1
ATOM 2250 C CA . VAL A 1 292 ? -6.238 -13.276 16.280 1.00 98.31 292 VAL A CA 1
ATOM 2251 C C . VAL A 1 292 ? -5.572 -14.000 15.104 1.00 98.31 292 VAL A C 1
ATOM 2253 O O . VAL A 1 292 ? -6.141 -14.039 14.017 1.00 98.31 292 VAL A O 1
ATOM 2256 N N . ALA A 1 293 ? -4.415 -14.641 15.290 1.00 97.81 293 ALA A N 1
ATOM 2257 C CA . ALA A 1 293 ? -3.776 -15.443 14.243 1.00 97.81 293 ALA A CA 1
ATOM 2258 C C . ALA A 1 293 ? -4.643 -16.637 13.807 1.00 97.81 293 ALA A C 1
ATOM 2260 O O . ALA A 1 293 ? -4.783 -16.881 12.609 1.00 97.81 293 ALA A O 1
ATOM 2261 N N . LYS A 1 294 ? -5.272 -17.338 14.759 1.00 98.00 294 LYS A N 1
ATOM 2262 C CA . LYS A 1 294 ? -6.210 -18.433 14.477 1.00 98.00 294 LYS A CA 1
ATOM 2263 C C . LYS A 1 294 ? -7.416 -17.945 13.672 1.00 98.00 294 LYS A C 1
ATOM 2265 O O . LYS A 1 294 ? -7.779 -18.577 12.683 1.00 98.00 294 LYS A O 1
ATOM 2270 N N . ALA A 1 295 ? -8.014 -16.822 14.069 1.00 98.44 295 ALA A N 1
ATOM 2271 C CA . ALA A 1 295 ? -9.148 -16.243 13.357 1.00 98.44 295 ALA A CA 1
ATOM 2272 C C . ALA A 1 295 ? -8.770 -15.811 11.931 1.00 98.44 295 ALA A C 1
ATOM 2274 O O . ALA A 1 295 ? -9.481 -16.148 10.987 1.00 98.44 295 ALA A O 1
ATOM 2275 N N . LYS A 1 296 ? -7.617 -15.150 11.754 1.00 98.25 296 LYS A N 1
ATOM 2276 C CA . LYS A 1 296 ? -7.101 -14.770 10.428 1.00 98.25 296 LYS A CA 1
ATOM 2277 C C . LYS A 1 296 ? -6.872 -15.984 9.532 1.00 98.25 296 LYS A C 1
ATOM 2279 O O . LYS A 1 296 ? -7.336 -15.981 8.403 1.00 98.25 296 LYS A O 1
ATOM 2284 N N . ALA A 1 297 ? -6.261 -17.054 10.042 1.00 97.19 297 ALA A N 1
ATOM 2285 C CA . ALA A 1 297 ? -6.060 -18.280 9.266 1.00 97.19 297 ALA A CA 1
ATOM 2286 C C . ALA A 1 297 ? -7.388 -18.915 8.801 1.00 97.19 297 ALA A C 1
ATOM 2288 O O . ALA A 1 297 ? -7.482 -19.410 7.676 1.00 97.19 297 ALA A O 1
ATOM 2289 N N . ALA A 1 298 ? -8.428 -18.878 9.641 1.00 98.12 298 ALA A N 1
ATOM 2290 C CA . ALA A 1 298 ? -9.760 -19.351 9.268 1.00 98.12 298 ALA A CA 1
ATOM 2291 C C . ALA A 1 298 ? -10.405 -18.467 8.185 1.00 98.12 298 ALA A C 1
ATOM 2293 O O . ALA A 1 298 ? -10.946 -18.994 7.215 1.00 98.12 298 ALA A O 1
ATOM 2294 N N . ILE A 1 299 ? -10.298 -17.139 8.310 1.00 98.19 299 ILE A N 1
ATOM 2295 C CA . ILE A 1 299 ? -10.792 -16.190 7.301 1.00 98.19 299 ILE A CA 1
ATOM 2296 C C . ILE A 1 299 ? -10.023 -16.362 5.984 1.00 98.19 299 ILE A C 1
ATOM 2298 O O . ILE A 1 299 ? -10.648 -16.457 4.937 1.00 98.19 299 ILE A O 1
ATOM 2302 N N . ASP A 1 300 ? -8.697 -16.491 6.018 1.00 94.75 300 ASP A N 1
ATOM 2303 C CA . ASP A 1 300 ? -7.863 -16.695 4.826 1.00 94.75 300 ASP A CA 1
ATOM 2304 C C . ASP A 1 300 ? -8.177 -18.027 4.121 1.00 94.75 300 ASP A C 1
ATOM 2306 O O . ASP A 1 300 ? -8.054 -18.131 2.901 1.00 94.75 300 ASP A O 1
ATOM 2310 N N . THR A 1 301 ? -8.628 -19.038 4.871 1.00 96.00 301 THR A N 1
ATOM 2311 C CA . THR A 1 301 ? -9.121 -20.303 4.304 1.00 96.00 301 THR A CA 1
ATOM 2312 C C . THR A 1 301 ? -10.469 -20.116 3.603 1.00 96.00 301 THR A C 1
ATOM 2314 O O . THR A 1 301 ? -10.688 -20.678 2.531 1.00 96.00 301 THR A O 1
ATOM 2317 N N . GLU A 1 302 ? -11.373 -19.320 4.183 1.00 97.00 302 GLU A N 1
ATOM 2318 C CA . GLU A 1 302 ? -12.683 -19.000 3.595 1.00 97.00 302 GLU A CA 1
ATOM 2319 C C . GLU A 1 302 ? -12.557 -18.042 2.387 1.00 97.00 302 GLU A C 1
ATOM 2321 O O . GLU A 1 302 ? -13.322 -18.131 1.425 1.00 97.00 302 GLU A O 1
ATOM 2326 N N . PHE A 1 303 ? -11.555 -17.160 2.407 1.00 93.62 303 PHE A N 1
ATOM 2327 C CA . PHE A 1 303 ? -11.324 -16.086 1.439 1.00 93.62 303 PHE A CA 1
ATOM 2328 C C . PHE A 1 303 ? -9.882 -16.098 0.900 1.00 93.62 303 PHE A C 1
ATOM 2330 O O . PHE A 1 303 ? -9.123 -15.144 1.109 1.00 93.62 303 PHE A O 1
ATOM 2337 N N . PRO A 1 304 ? -9.482 -17.152 0.167 1.00 87.50 304 PRO A N 1
ATOM 2338 C CA . PRO A 1 304 ? -8.101 -17.328 -0.261 1.00 87.50 304 PRO A CA 1
ATOM 2339 C C . PRO A 1 304 ? -7.652 -16.179 -1.163 1.00 87.50 304 PRO A C 1
ATOM 2341 O O . PRO A 1 304 ? -8.200 -15.981 -2.246 1.00 87.50 304 PRO A O 1
ATOM 2344 N N . ARG A 1 305 ? -6.620 -15.450 -0.714 1.00 83.25 305 ARG A N 1
ATOM 2345 C CA . ARG A 1 305 ? -6.009 -14.297 -1.409 1.00 83.25 305 ARG A CA 1
ATOM 2346 C C . ARG A 1 305 ? -6.946 -13.106 -1.653 1.00 83.25 305 ARG A C 1
ATOM 2348 O O . ARG A 1 305 ? -6.622 -12.267 -2.481 1.00 83.25 305 ARG A O 1
ATOM 2355 N N . LYS A 1 306 ? -8.077 -13.022 -0.946 1.00 88.44 306 LYS A N 1
ATOM 2356 C CA . LYS A 1 306 ? -9.055 -11.931 -1.116 1.00 88.44 306 LYS A CA 1
ATOM 2357 C C . LYS A 1 306 ? -9.002 -10.870 -0.026 1.00 88.44 306 LYS A C 1
ATOM 2359 O O . LYS A 1 306 ? -9.581 -9.806 -0.188 1.00 88.44 306 LYS A O 1
ATOM 2364 N N . VAL A 1 307 ? -8.372 -11.168 1.104 1.00 93.00 307 VAL A N 1
ATOM 2365 C CA . VAL A 1 307 ? -8.241 -10.208 2.200 1.00 93.00 307 VAL A CA 1
ATOM 2366 C C . VAL A 1 307 ? -7.097 -9.261 1.871 1.00 93.00 307 VAL A C 1
ATOM 2368 O O . VAL A 1 307 ? -5.970 -9.715 1.690 1.00 93.00 307 VAL A O 1
ATOM 2371 N N . GLU A 1 308 ? -7.371 -7.964 1.809 1.00 90.44 308 GLU A N 1
ATOM 2372 C CA . GLU A 1 308 ? -6.364 -6.947 1.499 1.00 90.44 308 GLU A CA 1
ATOM 2373 C C . GLU A 1 308 ? -5.482 -6.608 2.701 1.00 90.44 308 GLU A C 1
ATOM 2375 O O . GLU A 1 308 ? -4.281 -6.369 2.575 1.00 90.44 308 GLU A O 1
ATOM 2380 N N . SER A 1 309 ? -6.071 -6.576 3.893 1.00 94.56 309 SER A N 1
ATOM 2381 C CA . SER A 1 309 ? -5.397 -6.177 5.123 1.00 94.56 309 SER A CA 1
ATOM 2382 C C . SER A 1 309 ? -6.219 -6.620 6.330 1.00 94.56 309 SER A C 1
ATOM 2384 O O . SER A 1 309 ? -7.441 -6.656 6.267 1.00 94.56 309 SER A O 1
ATOM 2386 N N . TYR A 1 310 ? -5.527 -6.947 7.419 1.00 97.38 310 TYR A N 1
ATOM 2387 C CA . TYR A 1 310 ? -6.048 -7.090 8.780 1.00 97.38 310 TYR A CA 1
ATOM 2388 C C . TYR A 1 310 ? -5.510 -5.973 9.685 1.00 97.38 310 TYR A C 1
ATOM 2390 O O . TYR A 1 310 ? -5.334 -6.159 10.889 1.00 97.38 310 TYR A O 1
ATOM 2398 N N . THR A 1 311 ? -5.169 -4.821 9.111 1.00 97.25 311 THR A N 1
ATOM 2399 C CA . THR A 1 311 ? -4.685 -3.667 9.868 1.00 97.25 311 THR A CA 1
ATOM 2400 C C . THR A 1 311 ? -5.837 -3.058 10.660 1.00 97.25 311 THR A C 1
ATOM 2402 O O . THR A 1 311 ? -6.842 -2.649 10.078 1.00 97.25 311 THR A O 1
ATOM 2405 N N . PHE A 1 312 ? -5.715 -2.995 11.985 1.00 98.00 312 PHE A N 1
ATOM 2406 C CA . PHE A 1 312 ? -6.796 -2.536 12.856 1.00 98.00 312 PHE A CA 1
ATOM 2407 C C . PHE A 1 312 ? -6.310 -1.768 14.087 1.00 98.00 312 PHE A C 1
ATOM 2409 O O . PHE A 1 312 ? -5.164 -1.893 14.526 1.00 98.00 312 PHE A O 1
ATOM 2416 N N . LEU A 1 313 ? -7.247 -1.021 14.671 1.00 98.25 313 LEU A N 1
ATOM 2417 C CA . LEU A 1 313 ? -7.199 -0.502 16.034 1.00 98.25 313 LEU A CA 1
ATOM 2418 C C . LEU A 1 313 ? -8.359 -1.112 16.825 1.00 98.25 313 LEU A C 1
ATOM 2420 O O . LEU A 1 313 ? -9.504 -1.097 16.366 1.00 98.25 313 LEU A O 1
ATOM 2424 N N . MET A 1 314 ? -8.068 -1.634 18.013 1.00 97.75 314 MET A N 1
ATOM 2425 C CA . MET A 1 314 ? -9.059 -2.228 18.900 1.00 97.75 314 MET A CA 1
ATOM 2426 C C . MET A 1 314 ? -8.916 -1.671 20.313 1.00 97.75 314 MET A C 1
ATOM 2428 O O . MET A 1 314 ? -7.858 -1.814 20.918 1.00 97.75 314 MET A O 1
ATOM 2432 N N . LEU A 1 315 ? -9.978 -1.072 20.854 1.00 96.88 315 LEU A N 1
ATOM 2433 C CA . LEU A 1 315 ? -10.096 -0.908 22.304 1.00 96.88 315 LEU A CA 1
ATOM 2434 C C . LEU A 1 315 ? -10.626 -2.227 22.857 1.00 96.88 315 LEU A C 1
ATOM 2436 O O . LEU A 1 315 ? -11.702 -2.663 22.452 1.00 96.88 315 LEU A O 1
ATOM 2440 N N . ASP A 1 316 ? -9.865 -2.875 23.730 1.00 95.06 316 ASP A N 1
ATOM 2441 C CA . ASP A 1 316 ? -10.214 -4.156 24.348 1.00 95.06 316 ASP A CA 1
ATOM 2442 C C . ASP A 1 316 ? -10.203 -3.997 25.870 1.00 95.06 316 ASP A C 1
ATOM 2444 O O . ASP A 1 316 ? -9.162 -4.152 26.509 1.00 95.06 316 ASP A O 1
ATOM 2448 N N . GLY A 1 317 ? -11.342 -3.607 26.452 1.00 91.19 317 GLY A N 1
ATOM 2449 C CA . GLY A 1 317 ? -11.412 -3.208 27.856 1.00 91.19 317 GLY A CA 1
ATOM 2450 C C . GLY A 1 317 ? -10.639 -1.910 28.115 1.00 91.19 317 GLY A C 1
ATOM 2451 O O . GLY A 1 317 ? -10.982 -0.858 27.584 1.00 91.19 317 GLY A O 1
ATOM 2452 N N . ASN A 1 318 ? -9.590 -1.982 28.932 1.00 90.00 318 ASN A N 1
ATOM 2453 C CA . ASN A 1 318 ? -8.769 -0.845 29.361 1.00 90.00 318 ASN A CA 1
ATOM 2454 C C . ASN A 1 318 ? -7.426 -0.752 28.615 1.00 90.00 318 ASN A C 1
ATOM 2456 O O . ASN A 1 318 ? -6.423 -0.309 29.173 1.00 90.00 318 ASN A O 1
ATOM 2460 N N . ARG A 1 319 ? -7.373 -1.196 27.360 1.00 94.06 319 ARG A N 1
ATOM 2461 C CA . ARG A 1 319 ? -6.180 -1.071 26.515 1.00 94.06 319 ARG A CA 1
ATOM 2462 C C . ARG A 1 319 ? -6.548 -0.828 25.061 1.00 94.06 319 ARG A C 1
ATOM 2464 O O . ARG A 1 319 ? -7.595 -1.268 24.588 1.00 94.06 319 ARG A O 1
ATOM 2471 N N . LEU A 1 320 ? -5.648 -0.168 24.347 1.00 96.62 320 LEU A N 1
ATOM 2472 C CA . LEU A 1 320 ? -5.662 -0.056 22.897 1.00 96.62 320 LEU A CA 1
ATOM 2473 C C . LEU A 1 320 ? -4.654 -1.048 22.313 1.00 96.62 320 LEU A C 1
ATOM 2475 O O . LEU A 1 320 ? -3.473 -1.029 22.657 1.00 96.62 320 LEU A O 1
ATOM 2479 N N . ILE A 1 321 ? -5.112 -1.880 21.386 1.00 97.75 321 ILE A N 1
ATOM 2480 C CA . ILE A 1 321 ? -4.273 -2.750 20.570 1.00 97.75 321 ILE A CA 1
ATOM 2481 C C . ILE A 1 321 ? -4.299 -2.229 19.141 1.00 97.75 321 ILE A C 1
ATOM 2483 O O . ILE A 1 321 ? -5.351 -2.146 18.510 1.00 97.75 321 ILE A O 1
ATOM 2487 N N . ALA A 1 322 ? -3.121 -1.926 18.616 1.00 98.06 322 ALA A N 1
ATOM 2488 C CA . ALA A 1 322 ? -2.906 -1.656 17.210 1.00 98.06 322 ALA A CA 1
ATOM 2489 C C . ALA A 1 322 ? -2.203 -2.848 16.561 1.00 98.06 322 ALA A C 1
ATOM 2491 O O . ALA A 1 322 ? -1.241 -3.392 17.108 1.00 98.06 322 ALA A O 1
ATOM 2492 N N . HIS A 1 323 ? -2.659 -3.240 15.378 1.00 98.12 323 HIS A N 1
ATOM 2493 C CA . HIS A 1 323 ? -2.034 -4.297 14.602 1.00 98.12 323 HIS A CA 1
ATOM 2494 C C . HIS A 1 323 ? -1.922 -3.876 13.147 1.00 98.12 323 HIS A C 1
ATOM 2496 O O . HIS A 1 323 ? -2.917 -3.477 12.550 1.00 98.12 323 HIS A O 1
ATOM 2502 N N . ARG A 1 324 ? -0.720 -3.975 12.574 1.00 96.62 324 ARG A N 1
ATOM 2503 C CA . ARG A 1 324 ? -0.507 -3.771 11.140 1.00 96.62 324 ARG A CA 1
ATOM 2504 C C . ARG A 1 324 ? -0.292 -5.116 10.467 1.00 96.62 324 ARG A C 1
ATOM 2506 O O . ARG A 1 324 ? 0.652 -5.813 10.819 1.00 96.62 324 ARG A O 1
ATOM 2513 N N . ASP A 1 325 ? -1.127 -5.458 9.496 1.00 94.19 325 ASP A N 1
ATOM 2514 C CA . ASP A 1 325 ? -1.030 -6.706 8.728 1.00 94.19 325 ASP A CA 1
ATOM 2515 C C . ASP A 1 325 ? -1.635 -6.489 7.340 1.00 94.19 325 ASP A C 1
ATOM 2517 O O . ASP A 1 325 ? -2.791 -6.806 7.081 1.00 94.19 325 ASP A O 1
ATOM 2521 N N . ALA A 1 326 ? -0.857 -5.863 6.465 1.00 88.62 326 ALA A N 1
ATOM 2522 C CA . ALA A 1 326 ? -1.175 -5.667 5.062 1.00 88.62 326 ALA A CA 1
ATOM 2523 C C . ALA A 1 326 ? -0.890 -6.959 4.279 1.00 88.62 326 ALA A C 1
ATOM 2525 O O . ALA A 1 326 ? 0.221 -7.496 4.360 1.00 88.62 326 ALA A O 1
ATOM 2526 N N . ARG A 1 327 ? -1.870 -7.444 3.512 1.00 84.81 327 ARG A N 1
ATOM 2527 C CA . ARG A 1 327 ? -1.734 -8.605 2.617 1.00 84.81 327 ARG A CA 1
ATOM 2528 C C . ARG A 1 327 ? -1.462 -8.168 1.186 1.00 84.81 327 ARG A C 1
ATOM 2530 O O . ARG A 1 327 ? -0.576 -8.713 0.540 1.00 84.81 327 ARG A O 1
ATOM 2537 N N . THR A 1 328 ? -2.208 -7.176 0.717 1.00 75.62 328 THR A N 1
ATOM 2538 C CA . THR A 1 328 ? -1.982 -6.446 -0.530 1.00 75.62 328 THR A CA 1
ATOM 2539 C C . THR A 1 328 ? -1.508 -5.040 -0.179 1.00 75.62 328 THR A C 1
ATOM 2541 O O . THR A 1 328 ? -1.638 -4.605 0.966 1.00 75.62 328 THR A O 1
ATOM 2544 N N . CYS A 1 329 ? -0.956 -4.300 -1.147 1.00 70.44 329 CYS A N 1
ATOM 2545 C CA . CYS A 1 329 ? -0.799 -2.853 -0.990 1.00 70.44 329 CYS A CA 1
ATOM 2546 C C . CYS A 1 329 ? -0.063 -2.430 0.295 1.00 70.44 329 CYS A C 1
ATOM 2548 O O . CYS A 1 329 ? -0.453 -1.481 0.974 1.00 70.44 329 CYS A O 1
ATOM 2550 N N . VAL A 1 330 ? 1.022 -3.134 0.641 1.00 66.56 330 VAL A N 1
ATOM 2551 C CA . VAL A 1 330 ? 1.786 -2.932 1.887 1.00 66.56 330 VAL A CA 1
ATOM 2552 C C . VAL A 1 330 ? 2.129 -1.454 2.172 1.00 66.56 330 VAL A C 1
ATOM 2554 O O . VAL A 1 330 ? 2.047 -1.053 3.337 1.00 66.56 330 VAL A O 1
ATOM 2557 N N . PRO A 1 331 ? 2.456 -0.606 1.172 1.00 64.69 331 PRO A N 1
ATOM 2558 C CA . PRO A 1 331 ? 2.700 0.822 1.398 1.00 64.69 331 PRO A CA 1
ATOM 2559 C C . PRO A 1 331 ? 1.464 1.665 1.763 1.00 64.69 331 PRO A C 1
ATOM 2561 O O . PRO A 1 331 ? 1.641 2.794 2.210 1.00 64.69 331 PRO A O 1
ATOM 2564 N N . TYR A 1 332 ? 0.244 1.162 1.554 1.00 76.00 332 TYR A N 1
ATOM 2565 C CA . TYR A 1 332 ? -1.010 1.861 1.850 1.00 76.00 332 TYR A CA 1
ATOM 2566 C C . TYR A 1 332 ? -1.517 1.557 3.265 1.00 76.00 332 TYR A C 1
ATOM 2568 O O . TYR A 1 332 ? -1.709 2.481 4.058 1.00 76.00 332 TYR A O 1
ATOM 2576 N N . TYR A 1 333 ? -1.670 0.273 3.618 1.00 84.88 333 TYR A N 1
ATOM 2577 C CA . TYR A 1 333 ? -2.131 -0.145 4.950 1.00 84.88 333 TYR A CA 1
ATOM 2578 C C . TYR A 1 333 ? -1.005 0.007 5.974 1.00 84.88 333 TYR A C 1
ATOM 2580 O O . TYR A 1 333 ? -0.270 -0.921 6.329 1.00 84.88 333 TYR A O 1
ATOM 2588 N N . THR A 1 334 ? -0.826 1.243 6.408 1.00 88.69 334 THR A N 1
ATOM 2589 C CA . THR A 1 334 ? 0.226 1.656 7.324 1.00 88.69 334 THR A CA 1
ATOM 2590 C C . THR A 1 334 ? -0.356 1.946 8.698 1.00 88.69 334 THR A C 1
ATOM 2592 O O . THR A 1 334 ? -1.541 2.228 8.851 1.00 88.69 334 THR A O 1
ATOM 2595 N N . LEU A 1 335 ? 0.492 1.817 9.713 1.00 94.38 335 LEU A N 1
ATOM 2596 C CA . LEU A 1 335 ? 0.257 2.325 11.055 1.00 94.38 335 LEU A CA 1
ATOM 2597 C C . LEU A 1 335 ? 1.589 2.862 11.549 1.00 94.38 335 LEU A C 1
ATOM 2599 O O . LEU A 1 335 ? 2.611 2.177 11.477 1.00 94.38 335 LEU A O 1
ATOM 2603 N N . HIS A 1 336 ? 1.565 4.091 12.024 1.00 93.69 336 HIS A N 1
ATOM 2604 C CA . HIS A 1 336 ? 2.693 4.804 12.574 1.00 93.69 336 HIS A CA 1
ATOM 2605 C C . HIS A 1 336 ? 2.419 5.058 14.042 1.00 93.69 336 HIS A C 1
ATOM 2607 O O . HIS A 1 336 ? 1.306 5.436 14.400 1.00 93.69 336 HIS A O 1
ATOM 2613 N N . GLU A 1 337 ? 3.430 4.861 14.873 1.00 95.25 337 GLU A N 1
ATOM 2614 C CA . GLU A 1 337 ? 3.374 5.183 16.290 1.00 95.25 337 GLU A CA 1
ATOM 2615 C C . GLU A 1 337 ? 4.355 6.299 16.628 1.00 95.25 337 GLU A C 1
ATOM 2617 O O . GLU A 1 337 ? 5.392 6.458 15.973 1.00 95.25 337 GLU A O 1
ATOM 2622 N N . THR A 1 338 ? 3.977 7.091 17.623 1.00 94.62 338 THR A N 1
ATOM 2623 C CA . THR A 1 338 ? 4.844 8.056 18.292 1.00 94.62 338 THR A CA 1
ATOM 2624 C C . THR A 1 338 ? 4.445 8.141 19.762 1.00 94.62 338 THR A C 1
ATOM 2626 O O . THR A 1 338 ? 3.297 7.865 20.134 1.00 94.62 338 THR A O 1
ATOM 2629 N N . ALA A 1 339 ? 5.382 8.559 20.604 1.00 92.56 339 ALA A N 1
ATOM 2630 C CA . ALA A 1 339 ? 5.145 8.770 22.022 1.00 92.56 339 ALA A CA 1
ATOM 2631 C C . ALA A 1 339 ? 5.849 10.033 22.527 1.00 92.56 339 ALA A C 1
ATOM 2633 O O . ALA A 1 339 ? 6.950 10.380 22.087 1.00 92.56 339 ALA A O 1
ATOM 2634 N N . THR A 1 340 ? 5.205 10.687 23.485 1.00 90.44 340 THR A N 1
ATOM 2635 C CA . THR A 1 340 ? 5.782 11.677 24.397 1.00 90.44 340 THR A CA 1
ATOM 2636 C C . THR A 1 340 ? 5.642 11.165 25.834 1.00 90.44 340 THR A C 1
ATOM 2638 O O . THR A 1 340 ? 5.216 10.030 26.051 1.00 90.44 340 THR A O 1
ATOM 2641 N N . GLU A 1 341 ? 6.020 11.977 26.821 1.00 87.44 341 GLU A N 1
ATOM 2642 C CA . GLU A 1 341 ? 5.845 11.638 28.238 1.00 87.44 341 GLU A CA 1
ATOM 2643 C C . GLU A 1 341 ? 4.358 11.467 28.609 1.00 87.44 341 GLU A C 1
ATOM 2645 O O . GLU A 1 341 ? 4.006 10.512 29.295 1.00 87.44 341 GLU A O 1
ATOM 2650 N N . ASP A 1 342 ? 3.483 12.311 28.049 1.00 87.88 342 ASP A N 1
ATOM 2651 C CA . ASP A 1 342 ? 2.056 12.365 28.407 1.00 87.88 342 ASP A CA 1
ATOM 2652 C C . ASP A 1 342 ? 1.115 11.643 27.425 1.00 87.88 342 ASP A C 1
ATOM 2654 O O . ASP A 1 342 ? -0.086 11.543 27.672 1.00 87.88 342 ASP A O 1
ATOM 2658 N N . MET A 1 343 ? 1.610 11.192 26.266 1.00 89.81 343 MET A N 1
ATOM 2659 C CA . MET A 1 343 ? 0.747 10.714 25.183 1.00 89.81 343 MET A CA 1
ATOM 2660 C C . MET A 1 343 ? 1.410 9.620 24.350 1.00 89.81 343 MET A C 1
ATOM 2662 O O . MET A 1 343 ? 2.576 9.715 23.968 1.00 89.81 343 MET A O 1
ATOM 2666 N N . ARG A 1 344 ? 0.621 8.612 23.973 1.00 93.69 344 ARG A N 1
ATOM 2667 C CA . ARG A 1 344 ? 0.971 7.646 22.926 1.00 93.69 344 ARG A CA 1
ATOM 2668 C C . ARG A 1 344 ? -0.054 7.716 21.809 1.00 93.69 344 ARG A C 1
ATOM 2670 O O . ARG A 1 344 ? -1.252 7.753 22.072 1.00 93.69 344 ARG A O 1
ATOM 2677 N N . LEU A 1 345 ? 0.416 7.723 20.568 1.00 93.62 345 LEU A N 1
ATOM 2678 C CA . LEU A 1 345 ? -0.425 7.813 19.380 1.00 93.62 345 LEU A CA 1
ATOM 2679 C C . LEU A 1 345 ? -0.115 6.666 18.434 1.00 93.62 345 LEU A C 1
ATOM 2681 O O . LEU A 1 345 ? 1.049 6.328 18.228 1.00 93.62 345 LEU A O 1
ATOM 2685 N N . VAL A 1 346 ? -1.161 6.127 17.810 1.00 95.00 346 VAL A N 1
ATOM 2686 C CA . VAL A 1 346 ? -1.041 5.247 16.648 1.00 95.00 346 VAL A CA 1
ATOM 2687 C C . VAL A 1 346 ? -2.035 5.699 15.592 1.00 95.00 346 VAL A C 1
ATOM 2689 O O . VAL A 1 346 ? -3.221 5.843 15.882 1.00 95.00 346 VAL A O 1
ATOM 2692 N N . CYS A 1 347 ? -1.569 5.945 14.372 1.00 92.25 347 CYS A N 1
ATOM 2693 C CA . CYS A 1 347 ? -2.392 6.455 13.274 1.00 92.25 347 CYS A CA 1
ATOM 2694 C C . CYS A 1 347 ? -1.975 5.827 11.948 1.00 92.25 347 CYS A C 1
ATOM 2696 O O . CYS A 1 347 ? -0.829 5.419 11.784 1.00 92.25 347 CYS A O 1
ATOM 2698 N N . SER A 1 348 ? -2.884 5.781 10.975 1.00 89.50 348 SER A N 1
ATOM 2699 C CA . SER A 1 348 ? -2.547 5.319 9.626 1.00 89.50 348 SER A CA 1
ATOM 2700 C C . SER A 1 348 ? -1.480 6.200 8.976 1.00 89.50 348 SER A C 1
ATOM 2702 O O . SER A 1 348 ? -0.583 5.702 8.312 1.00 89.50 348 SER A O 1
ATOM 2704 N N . GLU A 1 349 ? -1.485 7.499 9.258 1.00 85.00 349 GLU A N 1
ATOM 2705 C CA . GLU A 1 349 ? -0.595 8.490 8.652 1.00 85.00 349 GLU A CA 1
ATOM 2706 C C . GLU A 1 349 ? 0.234 9.208 9.721 1.00 85.00 349 GLU A C 1
ATOM 2708 O O . GLU A 1 349 ? -0.197 9.347 10.867 1.00 85.00 349 GLU A O 1
ATOM 2713 N N . VAL A 1 350 ? 1.412 9.712 9.344 1.00 84.50 350 VAL A N 1
ATOM 2714 C CA . VAL A 1 350 ? 2.169 10.636 10.198 1.00 84.50 350 VAL A CA 1
ATOM 2715 C C . VAL A 1 350 ? 1.441 11.974 10.226 1.00 84.50 350 VAL A C 1
ATOM 2717 O O . VAL A 1 350 ? 1.174 12.547 9.173 1.00 84.50 350 VAL A O 1
ATOM 2720 N N . LEU A 1 351 ? 1.173 12.493 11.425 1.00 84.12 351 LEU A N 1
ATOM 2721 C CA . LEU A 1 351 ? 0.567 13.807 11.632 1.00 84.12 351 LEU A CA 1
ATOM 2722 C C . LEU A 1 351 ? 1.675 14.811 11.991 1.00 84.12 351 LEU A C 1
ATOM 2724 O O . LEU A 1 351 ? 2.086 14.856 13.151 1.00 84.12 351 LEU A O 1
ATOM 2728 N N . PRO A 1 352 ? 2.181 15.627 11.039 1.00 77.25 352 PRO A N 1
ATOM 2729 C CA . PRO A 1 352 ? 3.389 16.436 11.251 1.00 77.25 352 PRO A CA 1
ATOM 2730 C C . PRO A 1 352 ? 3.232 17.520 12.321 1.00 77.25 352 PRO A C 1
ATOM 2732 O O . PRO A 1 352 ? 4.218 18.053 12.817 1.00 77.25 352 PRO A O 1
ATOM 2735 N N . THR A 1 353 ? 1.991 17.869 12.658 1.00 85.69 353 THR A N 1
ATOM 2736 C CA . THR A 1 353 ? 1.659 18.842 13.702 1.00 85.69 353 THR A CA 1
ATOM 2737 C C . THR A 1 353 ? 1.755 18.264 15.112 1.00 85.69 353 THR A C 1
ATOM 2739 O O . THR A 1 353 ? 1.669 19.028 16.070 1.00 85.69 353 THR A O 1
ATOM 2742 N N . LEU A 1 354 ? 1.885 16.941 15.262 1.00 85.12 354 LEU A N 1
ATOM 2743 C CA . LEU A 1 354 ? 1.977 16.280 16.562 1.00 85.12 354 LEU A CA 1
ATOM 2744 C C . LEU A 1 354 ? 3.436 15.941 16.906 1.00 85.12 354 LEU A C 1
ATOM 2746 O O . LEU A 1 354 ? 4.199 15.530 16.025 1.00 85.12 354 LEU A O 1
ATOM 2750 N N . PRO A 1 355 ? 3.833 16.110 18.181 1.00 85.44 355 PRO A N 1
ATOM 2751 C CA . PRO A 1 355 ? 5.209 15.920 18.619 1.00 85.44 355 PRO A CA 1
ATOM 2752 C C . PRO A 1 355 ? 5.634 14.443 18.642 1.00 85.44 355 PRO A C 1
ATOM 2754 O O . PRO A 1 355 ? 4.822 13.518 18.592 1.00 85.44 355 PRO A O 1
ATOM 2757 N N . GLY A 1 356 ? 6.944 14.240 18.786 1.00 87.31 356 GLY A N 1
ATOM 2758 C CA . GLY A 1 356 ? 7.563 12.932 18.983 1.00 87.31 356 GLY A CA 1
ATOM 2759 C C . GLY A 1 356 ? 8.226 12.363 17.728 1.00 87.31 356 GLY A C 1
ATOM 2760 O O . GLY A 1 356 ? 8.227 12.964 16.650 1.00 87.31 356 GLY A O 1
ATOM 2761 N N . ARG A 1 357 ? 8.869 11.205 17.897 1.00 88.25 357 ARG A N 1
ATOM 2762 C CA . ARG A 1 357 ? 9.587 10.511 16.826 1.00 88.25 357 ARG A CA 1
ATOM 2763 C C . ARG A 1 357 ? 8.713 9.396 16.274 1.00 88.25 357 ARG A C 1
ATOM 2765 O O . ARG A 1 357 ? 8.615 8.329 16.868 1.00 88.25 357 ARG A O 1
ATOM 2772 N N . TRP A 1 358 ? 8.150 9.641 15.101 1.00 90.88 358 TRP A N 1
ATOM 2773 C CA . TRP A 1 358 ? 7.321 8.670 14.406 1.00 90.88 358 TRP A CA 1
ATOM 2774 C C . TRP A 1 358 ? 8.140 7.486 13.883 1.00 90.88 358 TRP A C 1
ATOM 2776 O O . TRP A 1 358 ? 9.187 7.675 13.255 1.00 90.88 358 TRP A O 1
ATOM 2786 N N . ARG A 1 359 ? 7.626 6.267 14.063 1.00 91.81 359 ARG A N 1
ATOM 2787 C CA . ARG A 1 359 ? 8.050 5.093 13.285 1.00 91.81 359 ARG A CA 1
ATOM 2788 C C . ARG A 1 359 ? 6.840 4.357 12.733 1.00 91.81 359 ARG A C 1
ATOM 2790 O O . ARG A 1 359 ? 5.798 4.289 13.374 1.00 91.81 359 ARG A O 1
ATOM 2797 N N . MET A 1 360 ? 7.000 3.743 11.568 1.00 89.12 360 MET A N 1
ATOM 2798 C CA . MET A 1 360 ? 6.010 2.809 11.041 1.00 89.12 360 MET A CA 1
ATOM 2799 C C . MET A 1 360 ? 6.140 1.453 11.748 1.00 89.12 360 MET A C 1
ATOM 2801 O O . MET A 1 360 ? 7.250 0.941 11.920 1.00 89.12 360 MET A O 1
ATOM 2805 N N . LEU A 1 361 ? 5.014 0.857 12.136 1.00 90.94 361 LEU A N 1
ATOM 2806 C CA . LEU A 1 361 ? 4.963 -0.523 12.613 1.00 90.94 361 LEU A CA 1
ATOM 2807 C C . LEU A 1 361 ? 5.367 -1.485 11.483 1.00 90.94 361 LEU A C 1
ATOM 2809 O O . LEU A 1 361 ? 4.983 -1.310 10.319 1.00 90.94 361 LEU A O 1
ATOM 2813 N N . ARG A 1 362 ? 6.126 -2.536 11.810 1.00 87.62 362 ARG A N 1
ATOM 2814 C CA . ARG A 1 362 ? 6.450 -3.594 10.842 1.00 87.62 362 ARG A CA 1
ATOM 2815 C C . ARG A 1 362 ? 5.187 -4.357 10.451 1.00 87.62 362 ARG A C 1
ATOM 2817 O O . ARG A 1 362 ? 4.219 -4.409 11.207 1.00 87.62 362 ARG A O 1
ATOM 2824 N N . ASN A 1 363 ? 5.189 -4.956 9.262 1.00 88.69 363 ASN A N 1
ATOM 2825 C CA . ASN A 1 363 ? 4.067 -5.799 8.863 1.00 88.69 363 ASN A CA 1
ATOM 2826 C C . ASN A 1 363 ? 4.008 -7.037 9.778 1.00 88.69 363 ASN A C 1
ATOM 2828 O O . ASN A 1 363 ? 5.037 -7.664 10.024 1.00 88.69 363 ASN A O 1
ATOM 2832 N N . GLY A 1 364 ? 2.834 -7.351 10.319 1.00 89.25 364 GLY A N 1
ATOM 2833 C CA . GLY A 1 364 ? 2.621 -8.363 11.357 1.00 89.25 364 GLY A CA 1
ATOM 2834 C C . GLY A 1 364 ? 2.832 -7.876 12.801 1.00 89.25 364 GLY A C 1
ATOM 2835 O O . GLY A 1 364 ? 2.598 -8.640 13.739 1.00 89.25 364 GLY A O 1
ATOM 2836 N N . GLU A 1 365 ? 3.263 -6.631 13.021 1.00 94.19 365 GLU A N 1
ATOM 2837 C CA . GLU A 1 365 ? 3.541 -6.110 14.363 1.00 94.19 365 GLU A CA 1
ATOM 2838 C C . GLU A 1 365 ? 2.252 -5.791 15.138 1.00 94.19 365 GLU A C 1
ATOM 2840 O O . GLU A 1 365 ? 1.256 -5.329 14.578 1.00 94.19 365 GLU A O 1
ATOM 2845 N N . PHE A 1 366 ? 2.291 -6.034 16.449 1.00 97.31 366 PHE A N 1
ATOM 2846 C CA . PHE A 1 366 ? 1.274 -5.603 17.408 1.00 97.31 366 PHE A CA 1
ATOM 2847 C C . PHE A 1 366 ? 1.892 -4.579 18.352 1.00 97.31 366 PHE A C 1
ATOM 2849 O O . PHE A 1 366 ? 3.006 -4.794 18.838 1.00 97.31 366 PHE A O 1
ATOM 2856 N N . PHE A 1 367 ? 1.139 -3.532 18.660 1.00 95.94 367 PHE A N 1
ATOM 2857 C CA . PHE A 1 367 ? 1.497 -2.484 19.603 1.00 95.94 367 PHE A CA 1
ATOM 2858 C C . PHE A 1 367 ? 0.360 -2.309 20.613 1.00 95.94 367 PHE A C 1
ATOM 2860 O O . PHE A 1 367 ? -0.802 -2.216 20.225 1.00 95.94 367 PHE A O 1
ATOM 2867 N N . GLU A 1 368 ? 0.691 -2.306 21.902 1.00 95.81 368 GLU A N 1
ATOM 2868 C CA . GLU A 1 368 ? -0.273 -2.217 23.002 1.00 95.81 368 GLU A CA 1
ATOM 2869 C C . GLU A 1 368 ? -0.044 -0.920 23.785 1.00 95.81 368 GLU A C 1
ATOM 2871 O O . GLU A 1 368 ? 1.088 -0.588 24.150 1.00 95.81 368 GLU A O 1
ATOM 2876 N N . VAL A 1 369 ? -1.132 -0.195 24.041 1.00 92.12 369 VAL A N 1
ATOM 2877 C CA . VAL A 1 369 ? -1.168 0.974 24.921 1.00 92.12 369 VAL A CA 1
ATOM 2878 C C . VAL A 1 369 ? -2.128 0.658 26.071 1.00 92.12 369 VAL A C 1
ATOM 2880 O O . VAL A 1 369 ? -3.330 0.533 25.824 1.00 92.12 369 VAL A O 1
ATOM 2883 N N . PRO A 1 370 ? -1.631 0.482 27.306 1.00 86.38 370 PRO A N 1
ATOM 2884 C CA . PRO A 1 370 ? -2.497 0.350 28.477 1.00 86.38 370 PRO A CA 1
ATOM 2885 C C . PRO A 1 370 ? -3.180 1.692 28.796 1.00 86.38 370 PRO A C 1
ATOM 2887 O O . PRO A 1 370 ? -2.653 2.736 28.404 1.00 86.38 370 PRO A O 1
ATOM 2890 N N . SER A 1 371 ? -4.335 1.656 29.478 1.00 76.19 371 SER A N 1
ATOM 2891 C CA . SER A 1 371 ? -5.006 2.863 29.992 1.00 76.19 371 SER A CA 1
ATOM 2892 C C . SER A 1 371 ? -4.133 3.633 30.964 1.00 76.19 371 SER A C 1
ATOM 2894 O O . SER A 1 371 ? -3.580 2.969 31.874 1.00 76.19 371 SER A O 1
#

pLDDT: mean 91.35, std 9.77, range [42.81, 98.81]

Foldseek 3Di:
DDWDKDWQWQDDPPLFKKWKAFFADPCLQVQLQVLQCQLFPPKFKKKWFQALDDVRATDIDTDHVVRRVSQRVSCVSQFAHRMMMMTTDPAACVSRVVSSVVRPGTDTIQDTGSATKIFMWTDDPSTIDTPGMDGHDDDDDDDDPVSVVVVVVVVQPDDRSADPLDDPPAAFQKKKKWKQAPQGIDIDMFLGTLVVDVVNVVSVVVCVVRHDPPMDMDIDGDHDPDPVLSGRCNHAFDWDAAPNWIKTKDFDWAQAPQPADPNDGPRVVLVVLLCVLCHRDDDDPVSSLVSNVVSVVVVCVVRPLRIQWRFMWMDTRQKIKTAGAGRHNNVQRKWKWFDDPRDIDIDSDDDVPDDGDIDIADHGDMDMDGD